Protein AF-A0AAE1AGL6-F1 (afdb_monomer)

Foldseek 3Di:
DAEEEAEEAAEEDADEDEEEYEEYHEEYQEEYEDEYEYEYAEYHYEYQYEYDYEYAYEYAEYHAEYQEYYAYEYHEEYAEYAYEYQYEYHYEYHYEYAEYHAEYQYEYEYEEEYEYAEYAAEYQYEYDYEYHEEYAEYAAEYQAEYDYEYAYEYAEYHHEHAAYYDYEEEEEYNYYHHHYNHYDDYDYHYDYPDD

Secondary structure (DSSP, 8-state):
-B--EEE--SSEEEEEEEEEES-EEE--SSEEEEEEEEEEEEEEE--SSEEEEEEEEEEEEEEE--SSEEEEEEEEEEEEEEE--SSEEEEEEEEEEEEEEE--SSEEEEEEEEEEEEEEE--SSEEEEEEEEEEEEEEE--SSEEEEEEEEEEEEEEE--SSEEEEEEEEEEEEEEE--SSEEEEEEES-----

Radius of gyration: 17.34 Å; Cα contacts (8 Å, |Δi|>4): 656; chains: 1; bounding box: 44×29×55 Å

pLDDT: mean 92.11, std 8.53, range [40.78, 98.25]

Structure (mmCIF, N/CA/C/O backbone):
data_AF-A0AAE1AGL6-F1
#
_entry.id   AF-A0AAE1AGL6-F1
#
loop_
_atom_site.group_PDB
_atom_site.id
_atom_site.type_symbol
_atom_site.label_atom_id
_atom_site.label_alt_id
_atom_site.label_comp_id
_atom_site.label_asym_id
_atom_site.label_entity_id
_atom_site.label_seq_id
_atom_site.pdbx_PDB_ins_code
_atom_site.Cartn_x
_atom_site.Cartn_y
_atom_site.Cartn_z
_atom_site.occupancy
_atom_site.B_iso_or_equiv
_atom_site.auth_seq_id
_atom_site.auth_comp_id
_atom_site.auth_asym_id
_atom_site.auth_atom_id
_atom_site.pdbx_PDB_model_num
ATOM 1 N N . MET A 1 1 ? -22.419 -11.757 12.347 1.00 58.47 1 MET A N 1
ATOM 2 C CA . MET A 1 1 ? -22.448 -10.443 11.692 1.00 58.47 1 MET A CA 1
ATOM 3 C C . MET A 1 1 ? -22.506 -9.407 12.795 1.00 58.47 1 MET A C 1
ATOM 5 O O . MET A 1 1 ? -23.489 -9.384 13.528 1.00 58.47 1 MET A O 1
ATOM 9 N N . ALA A 1 2 ? -21.415 -8.680 13.009 1.00 68.94 2 ALA A N 1
ATOM 10 C CA . ALA A 1 2 ? -21.486 -7.431 13.752 1.00 68.94 2 ALA A CA 1
ATOM 11 C C . ALA A 1 2 ? -22.057 -6.382 12.789 1.00 68.94 2 ALA A C 1
ATOM 13 O O . ALA A 1 2 ? -21.666 -6.367 11.623 1.00 68.94 2 ALA A O 1
ATOM 14 N N . GLY A 1 3 ? -23.026 -5.589 13.247 1.00 81.06 3 GLY A N 1
ATOM 15 C CA . GLY A 1 3 ? -23.417 -4.378 12.525 1.00 81.06 3 GLY A CA 1
ATOM 16 C C . GLY A 1 3 ? -22.332 -3.313 12.657 1.00 81.06 3 GLY A C 1
ATOM 17 O O . GLY A 1 3 ? -21.198 -3.627 13.030 1.00 81.06 3 GLY A O 1
ATOM 18 N N . ASP A 1 4 ? -22.703 -2.067 12.414 1.00 88.06 4 ASP A N 1
ATOM 19 C CA . ASP A 1 4 ? -21.745 -0.969 12.463 1.00 88.06 4 ASP A CA 1
ATOM 20 C C . ASP A 1 4 ? -21.301 -0.700 13.906 1.00 88.06 4 ASP A C 1
ATOM 22 O O . ASP A 1 4 ? -22.111 -0.716 14.845 1.00 88.06 4 ASP A O 1
ATOM 26 N N . LEU A 1 5 ? -20.002 -0.480 14.098 1.00 87.50 5 LEU A N 1
ATOM 27 C CA . LEU A 1 5 ? -19.404 -0.217 15.403 1.00 87.50 5 LEU A CA 1
ATOM 28 C C . LEU A 1 5 ? -18.655 1.108 15.377 1.00 87.50 5 LEU A C 1
ATOM 30 O O . LEU A 1 5 ? -17.880 1.379 14.467 1.00 87.50 5 LEU A O 1
ATOM 34 N N . PHE A 1 6 ? -18.839 1.895 16.431 1.00 90.94 6 PHE A N 1
ATOM 35 C CA . PHE A 1 6 ? -18.226 3.205 16.574 1.00 90.94 6 PHE A CA 1
ATOM 36 C C . PHE A 1 6 ? -17.567 3.332 17.952 1.00 90.94 6 PHE A C 1
ATOM 38 O O . PHE A 1 6 ? -18.252 3.260 18.976 1.00 90.94 6 PHE A O 1
ATOM 45 N N . ASN A 1 7 ? -16.243 3.505 17.990 1.00 89.31 7 ASN A N 1
ATOM 46 C CA . ASN A 1 7 ? -15.450 3.566 19.219 1.00 89.31 7 ASN A CA 1
ATOM 47 C C . ASN A 1 7 ? -14.654 4.877 19.311 1.00 89.31 7 ASN A C 1
ATOM 49 O O . ASN A 1 7 ? -13.800 5.138 18.468 1.00 89.31 7 ASN A O 1
ATOM 53 N N . ILE A 1 8 ? -14.859 5.642 20.390 1.00 90.88 8 ILE A N 1
ATOM 54 C CA . ILE A 1 8 ? -14.068 6.844 20.728 1.00 90.88 8 ILE A CA 1
ATOM 55 C C . ILE A 1 8 ? -13.573 6.774 22.186 1.00 90.88 8 ILE A C 1
ATOM 57 O O . ILE A 1 8 ? -14.126 7.436 23.072 1.00 90.88 8 ILE A O 1
ATOM 61 N N . PRO A 1 9 ? -12.599 5.914 22.520 1.00 89.06 9 PRO A N 1
ATOM 62 C CA . PRO A 1 9 ? -12.048 5.874 23.867 1.00 89.06 9 PRO A CA 1
ATOM 63 C C . PRO A 1 9 ? -10.955 6.932 24.066 1.00 89.06 9 PRO A C 1
ATOM 65 O O . PRO A 1 9 ? -10.182 7.247 23.170 1.00 89.06 9 PRO A O 1
ATOM 68 N N . LYS A 1 10 ? -10.830 7.411 25.304 1.00 84.19 10 LYS A N 1
ATOM 69 C CA . LYS A 1 10 ? -9.918 8.504 25.695 1.00 84.19 10 LYS A CA 1
ATOM 70 C C . LYS A 1 10 ? -8.430 8.143 25.790 1.00 84.19 10 LYS A C 1
ATOM 72 O O . LYS A 1 10 ? -7.647 8.854 26.404 1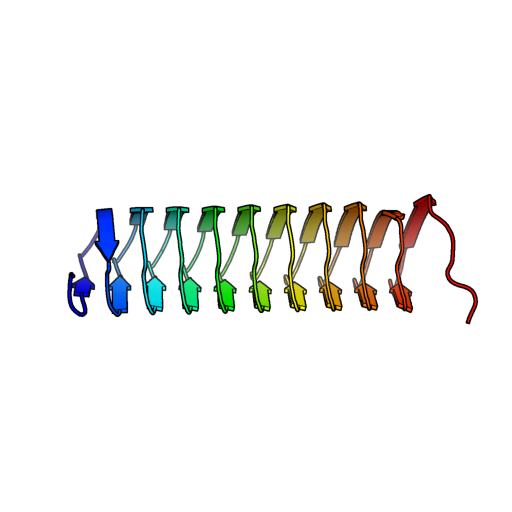.00 84.19 10 LYS A O 1
ATOM 77 N N . SER A 1 11 ? -8.042 6.945 25.373 1.00 86.12 11 SER A N 1
ATOM 78 C CA . SER A 1 11 ? -6.634 6.538 25.429 1.00 86.12 11 SER A CA 1
ATOM 79 C C . SER A 1 11 ? -6.389 5.377 24.477 1.00 86.12 11 SER A C 1
ATOM 81 O O . SER A 1 11 ? -6.317 5.567 23.271 1.00 86.12 11 SER A O 1
ATOM 83 N N . LEU A 1 12 ? -6.295 4.163 25.008 1.00 90.50 12 LEU A N 1
ATOM 84 C CA . LEU A 1 12 ? -5.978 2.969 24.247 1.00 90.50 12 LEU A CA 1
ATOM 85 C C . LEU A 1 12 ? -7.257 2.246 23.822 1.00 90.50 12 LEU A C 1
ATOM 87 O O . LEU A 1 12 ? -8.128 1.965 24.650 1.00 90.50 12 LEU A O 1
ATOM 91 N N . LEU A 1 13 ? -7.313 1.858 22.552 1.00 92.38 13 LEU A N 1
ATOM 92 C CA . LEU A 1 13 ? -8.291 0.917 22.031 1.00 92.38 13 LEU A CA 1
ATOM 93 C C . LEU A 1 13 ? -7.582 -0.328 21.511 1.00 92.38 13 LEU A C 1
ATOM 95 O O . LEU A 1 13 ? -6.778 -0.255 20.585 1.00 92.38 13 LEU A O 1
ATOM 99 N N . TRP A 1 14 ? -7.914 -1.477 22.092 1.00 92.62 14 TRP A N 1
ATOM 100 C CA . TRP A 1 14 ? -7.508 -2.778 21.575 1.00 92.62 14 TRP A CA 1
ATOM 101 C C . TRP A 1 14 ? -8.729 -3.513 21.041 1.00 92.62 14 TRP A C 1
ATOM 103 O O . TRP A 1 14 ? -9.660 -3.812 21.792 1.00 92.62 14 TRP A O 1
ATOM 113 N N . ILE A 1 15 ? -8.701 -3.860 19.759 1.00 90.69 15 ILE A N 1
ATOM 114 C CA . ILE A 1 15 ? -9.739 -4.644 19.099 1.00 90.69 15 ILE A CA 1
ATOM 115 C C . ILE A 1 15 ? -9.123 -5.949 18.614 1.00 90.69 15 ILE A C 1
ATOM 117 O O . ILE A 1 15 ? -8.127 -5.969 17.895 1.00 90.69 15 ILE A O 1
ATOM 121 N N . SER A 1 16 ? -9.748 -7.055 19.005 1.00 93.25 16 SER A N 1
ATOM 122 C CA . SER A 1 16 ? -9.531 -8.363 18.399 1.00 93.25 16 SER A CA 1
ATOM 123 C C . SER A 1 16 ? -10.879 -8.858 17.910 1.00 93.25 16 SER A C 1
ATOM 125 O O . SER A 1 16 ? -11.778 -9.095 18.721 1.00 93.25 16 SER A O 1
ATOM 127 N N . TYR A 1 17 ? -11.042 -8.954 16.596 1.00 89.25 17 TYR A N 1
ATOM 128 C CA . TYR A 1 17 ? -12.304 -9.335 15.983 1.00 89.25 17 TYR A CA 1
ATOM 129 C C . TYR A 1 17 ? -12.111 -10.487 15.003 1.00 89.25 17 TYR A C 1
ATOM 131 O O . TYR A 1 17 ? -11.190 -10.482 14.188 1.00 89.25 17 TYR A O 1
ATOM 139 N N . SER A 1 18 ? -13.024 -11.456 15.062 1.00 92.31 18 SER A N 1
ATOM 140 C CA . SER A 1 18 ? -13.114 -12.542 14.092 1.00 92.31 18 SER A CA 1
ATOM 141 C C . SER A 1 18 ? -14.542 -12.675 13.566 1.00 92.31 18 SER A C 1
ATOM 143 O O . SER A 1 18 ? -15.455 -12.926 14.360 1.00 92.31 18 SER A O 1
ATOM 145 N N . GLY A 1 19 ? -14.748 -12.565 12.255 1.00 91.19 19 GLY A N 1
ATOM 146 C CA . GLY A 1 19 ? -16.058 -12.775 11.633 1.00 91.19 19 GLY A CA 1
ATOM 147 C C . GLY A 1 19 ? -16.404 -11.759 10.549 1.00 91.19 19 GLY A C 1
ATOM 148 O O . GLY A 1 19 ? -15.533 -11.259 9.855 1.00 91.19 19 GLY A O 1
ATOM 149 N N . MET A 1 20 ? -17.697 -11.480 10.391 1.00 92.00 20 MET A N 1
ATOM 150 C CA . MET A 1 20 ? -18.210 -10.512 9.417 1.00 92.00 20 MET A CA 1
ATOM 151 C C . MET A 1 20 ? -18.667 -9.242 10.125 1.00 92.00 20 MET A C 1
ATOM 153 O O . MET A 1 20 ? -19.582 -9.327 10.956 1.00 92.00 20 MET A O 1
ATOM 157 N N . ALA A 1 21 ? -18.088 -8.102 9.766 1.00 86.88 21 ALA A N 1
ATOM 158 C CA . ALA A 1 21 ? -18.509 -6.778 10.204 1.00 86.88 21 ALA A CA 1
ATOM 159 C C . ALA A 1 21 ? -19.064 -5.970 9.020 1.00 86.88 21 ALA A C 1
ATOM 161 O O . ALA A 1 21 ? -18.634 -6.169 7.884 1.00 86.88 21 ALA A O 1
ATOM 162 N N . GLY A 1 22 ? -20.026 -5.090 9.304 1.00 90.06 22 GLY A N 1
ATOM 163 C CA . GLY A 1 22 ? -20.337 -3.955 8.433 1.00 90.06 22 GLY A CA 1
ATOM 164 C C . GLY A 1 22 ? -19.220 -2.922 8.545 1.00 90.06 22 GLY A C 1
ATOM 165 O O . GLY A 1 22 ? -18.055 -3.260 8.306 1.00 90.06 22 GLY A O 1
ATOM 166 N N . ASP A 1 23 ? -19.567 -1.725 9.007 1.00 90.81 23 ASP A N 1
ATOM 167 C CA . ASP A 1 23 ? -18.618 -0.616 9.086 1.00 90.81 23 ASP A CA 1
ATOM 168 C C . ASP A 1 23 ? -18.026 -0.486 10.496 1.00 90.81 23 ASP A C 1
ATOM 170 O O . ASP A 1 23 ? -18.741 -0.490 11.504 1.00 90.81 23 ASP A O 1
ATOM 174 N N . LEU A 1 24 ? -16.702 -0.368 10.599 1.00 90.75 24 LEU A N 1
ATOM 175 C CA . LEU A 1 24 ? -16.014 -0.143 11.872 1.00 90.75 24 LEU A CA 1
ATOM 176 C C . LEU A 1 24 ? -15.318 1.216 11.865 1.00 90.75 24 LEU A C 1
ATOM 178 O O . LEU A 1 24 ? -14.405 1.447 11.081 1.00 90.75 24 LEU A O 1
ATOM 182 N N . PHE A 1 25 ? -15.690 2.073 12.810 1.00 93.56 25 PHE A N 1
ATOM 183 C CA . PHE A 1 25 ? -15.122 3.402 13.008 1.00 93.56 25 PHE A CA 1
ATOM 184 C C . PHE A 1 25 ? -14.419 3.478 14.366 1.00 93.56 25 PHE A C 1
ATOM 186 O O . PHE A 1 25 ? -15.045 3.289 15.413 1.00 93.56 25 PHE A O 1
ATOM 193 N N . ASN A 1 26 ? -13.120 3.775 14.369 1.00 93.31 26 ASN A N 1
ATOM 194 C CA . ASN A 1 26 ? -12.297 3.818 15.577 1.00 93.31 26 ASN A CA 1
ATOM 195 C C . ASN A 1 26 ? -11.488 5.118 15.641 1.00 93.31 26 ASN A C 1
ATOM 197 O O . ASN A 1 26 ? -10.615 5.353 14.810 1.00 93.31 26 ASN A O 1
ATOM 201 N N . ILE A 1 27 ? -11.755 5.937 16.658 1.00 93.00 27 ILE A N 1
ATOM 202 C CA . ILE A 1 27 ? -11.156 7.267 16.839 1.00 93.00 27 ILE A CA 1
ATOM 203 C C . ILE A 1 27 ? -10.675 7.421 18.296 1.00 93.00 27 ILE A C 1
ATOM 205 O O . ILE A 1 27 ? -11.310 8.118 19.088 1.00 93.00 27 ILE A O 1
ATOM 209 N N . PRO A 1 28 ? -9.639 6.684 18.738 1.00 90.75 28 PRO A N 1
ATOM 210 C CA . PRO A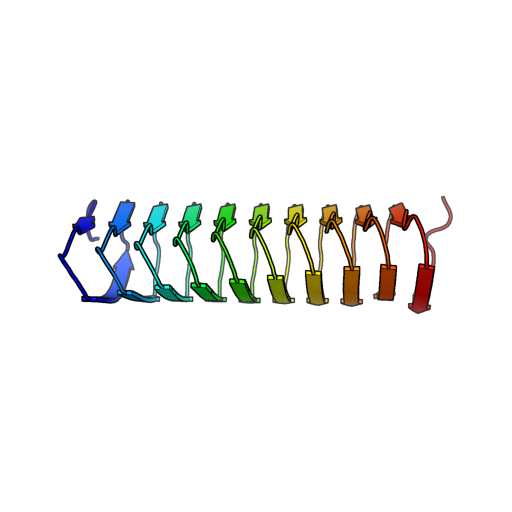 1 28 ? -9.111 6.852 20.086 1.00 90.75 28 PRO A CA 1
ATOM 211 C C . PRO A 1 28 ? -8.161 8.055 20.198 1.00 90.75 28 PRO A C 1
ATOM 213 O O . PRO A 1 28 ? -7.372 8.311 19.294 1.00 90.75 28 PRO A O 1
ATOM 216 N N . GLU A 1 29 ? -8.155 8.717 21.359 1.00 86.88 29 GLU A N 1
ATOM 217 C CA . GLU A 1 29 ? -7.284 9.879 21.657 1.00 86.88 29 GLU A CA 1
ATOM 218 C C . GLU A 1 29 ? -5.779 9.525 21.761 1.00 86.88 29 GLU A C 1
ATOM 220 O O . GLU A 1 29 ? -4.951 10.381 22.047 1.00 86.88 29 GLU A O 1
ATOM 225 N N . SER A 1 30 ? -5.365 8.258 21.616 1.00 89.44 30 SER A N 1
ATOM 226 C CA . SER A 1 30 ? -3.928 7.955 21.552 1.00 89.44 30 SER A CA 1
ATOM 227 C C . SER A 1 30 ? -3.569 6.773 20.665 1.00 89.44 30 SER A C 1
ATOM 229 O O . SER A 1 30 ? -3.028 6.945 19.575 1.00 89.44 30 SER A O 1
ATOM 231 N N . LEU A 1 31 ? -3.823 5.554 21.127 1.00 92.62 31 LEU A N 1
ATOM 232 C CA . LEU A 1 31 ? -3.313 4.341 20.497 1.00 92.62 31 LEU A CA 1
ATOM 233 C C . LEU A 1 31 ? -4.459 3.439 20.065 1.00 92.62 31 LEU A C 1
ATOM 235 O O . LEU A 1 31 ? -5.349 3.108 20.853 1.00 92.62 31 LEU A O 1
ATOM 239 N N . LEU A 1 32 ? -4.378 2.978 18.823 1.00 95.19 32 LEU A N 1
ATOM 240 C CA . LEU A 1 32 ? -5.280 1.995 18.255 1.00 95.19 32 LEU A CA 1
ATOM 241 C C . LEU A 1 32 ? -4.507 0.747 17.856 1.00 95.19 32 LEU A C 1
ATOM 243 O O . LEU A 1 32 ? -3.561 0.799 17.073 1.00 95.19 32 LEU A O 1
ATOM 247 N N . TRP A 1 33 ? -4.948 -0.388 18.381 1.00 96.00 33 TRP A N 1
ATOM 248 C CA . TRP A 1 33 ? -4.437 -1.698 18.025 1.00 96.00 33 TRP A CA 1
ATOM 249 C C . TRP A 1 33 ? -5.580 -2.570 17.533 1.00 96.00 33 TRP A C 1
ATOM 251 O O . TRP A 1 33 ? -6.516 -2.861 18.280 1.00 96.00 33 TRP A O 1
ATOM 261 N N . ILE A 1 34 ? -5.498 -3.011 16.283 1.00 94.56 34 ILE A N 1
ATOM 262 C CA . ILE A 1 34 ? -6.528 -3.823 15.642 1.00 94.56 34 ILE A CA 1
ATOM 263 C C . ILE A 1 34 ? -5.906 -5.122 15.149 1.00 94.56 34 ILE A C 1
ATOM 265 O O . ILE A 1 34 ? -4.963 -5.125 14.364 1.00 94.56 34 ILE A O 1
ATOM 269 N N . SER A 1 35 ? -6.491 -6.236 15.573 1.00 95.94 35 SER A N 1
ATOM 270 C CA . SER A 1 35 ? -6.336 -7.535 14.930 1.00 95.94 35 SER A CA 1
ATOM 271 C C . SER A 1 35 ? -7.697 -7.966 14.403 1.00 95.94 35 SER A C 1
ATOM 273 O O . SER A 1 35 ? -8.617 -8.231 15.180 1.00 95.94 35 SER A O 1
ATOM 275 N N . TYR A 1 36 ? -7.843 -7.996 13.084 1.00 93.69 36 TYR A N 1
ATOM 276 C CA . TYR A 1 36 ? -9.084 -8.351 12.415 1.00 93.69 36 TYR A CA 1
ATOM 277 C C . TYR A 1 36 ? -8.877 -9.590 11.548 1.00 93.69 36 TYR A C 1
ATOM 279 O O . TYR A 1 36 ? -7.950 -9.645 10.740 1.00 93.69 36 TYR A O 1
ATOM 287 N N . SER A 1 37 ? -9.763 -10.575 11.683 1.00 94.94 37 SER A N 1
ATOM 288 C CA . SER A 1 37 ? -9.808 -11.734 10.796 1.00 94.94 37 SER A CA 1
ATOM 289 C C . SER A 1 37 ? -11.225 -11.986 10.281 1.00 94.94 37 SER A C 1
ATOM 291 O O . SER A 1 37 ? -12.117 -12.330 11.056 1.00 94.94 37 SER A O 1
ATOM 293 N N . GLY A 1 38 ? -11.452 -11.842 8.976 1.00 92.69 38 GLY A N 1
ATOM 294 C CA . GLY A 1 38 ? -12.753 -12.119 8.366 1.00 92.69 38 GLY A CA 1
ATOM 295 C C . GLY A 1 38 ? -13.136 -11.139 7.263 1.00 92.69 38 GLY A C 1
ATOM 296 O O . GLY A 1 38 ? -12.308 -10.845 6.416 1.00 92.69 38 GLY A O 1
ATOM 297 N N . MET A 1 39 ? -14.386 -10.674 7.233 1.00 93.62 39 MET A N 1
ATOM 298 C CA . MET A 1 39 ? -14.889 -9.795 6.169 1.00 93.62 39 MET A CA 1
ATOM 299 C C . MET A 1 39 ? -15.446 -8.501 6.755 1.00 93.62 39 MET A C 1
ATOM 301 O O . MET A 1 39 ? -16.432 -8.556 7.490 1.00 93.62 39 MET A O 1
ATOM 305 N N . ALA A 1 40 ? -14.843 -7.369 6.416 1.00 90.25 40 ALA A N 1
ATOM 306 C CA . ALA A 1 40 ? -15.379 -6.045 6.709 1.00 90.25 40 ALA A CA 1
ATOM 307 C C . ALA A 1 40 ? -15.914 -5.413 5.420 1.00 90.25 40 ALA A C 1
ATOM 309 O O . ALA A 1 40 ? -15.385 -5.695 4.345 1.00 90.25 40 ALA A O 1
ATOM 310 N N . SER A 1 41 ? -16.953 -4.583 5.534 1.00 91.81 41 SER A N 1
ATOM 311 C CA . SER A 1 41 ? -17.278 -3.653 4.444 1.00 91.81 41 SER A CA 1
ATOM 312 C C . SER A 1 41 ? -16.245 -2.537 4.512 1.00 91.81 41 SER A C 1
ATOM 314 O O . SER A 1 41 ? -15.239 -2.639 3.813 1.00 91.81 41 SER A O 1
ATOM 316 N N . ASP A 1 42 ? -16.369 -1.646 5.500 1.00 92.38 42 ASP A N 1
ATOM 317 C CA . ASP A 1 42 ? -15.447 -0.521 5.642 1.00 92.38 42 ASP A CA 1
ATOM 318 C C . ASP A 1 42 ? -14.770 -0.472 7.022 1.00 92.38 42 ASP A C 1
ATOM 320 O O . ASP A 1 42 ? -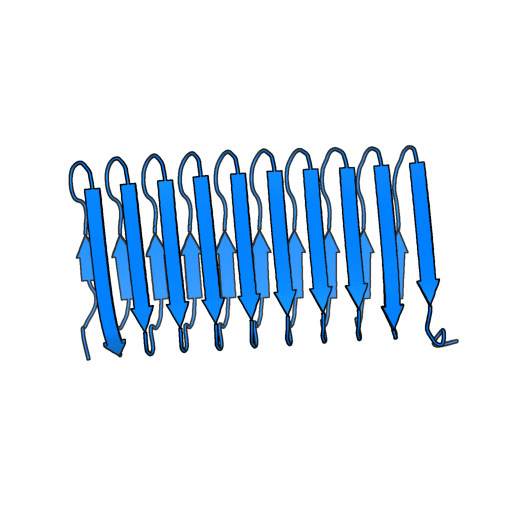15.374 -0.744 8.067 1.00 92.38 42 ASP A O 1
ATOM 324 N N . LEU A 1 43 ? -13.488 -0.101 7.045 1.00 93.00 43 LEU A N 1
ATOM 325 C CA . LEU A 1 43 ? -12.703 0.129 8.260 1.00 93.00 43 LEU A CA 1
ATOM 326 C C . LEU A 1 43 ? -12.133 1.550 8.259 1.00 93.00 43 LEU A C 1
ATOM 328 O O . LEU A 1 43 ? -11.194 1.838 7.523 1.00 93.00 43 LEU A O 1
ATOM 332 N N . PHE A 1 44 ? -12.623 2.404 9.153 1.00 95.50 44 PHE A N 1
ATOM 333 C CA . PHE A 1 44 ? -12.161 3.780 9.337 1.00 95.50 44 PHE A CA 1
ATOM 334 C C . PHE A 1 44 ? -11.438 3.936 10.676 1.00 95.50 44 PHE A C 1
ATOM 336 O O . PHE A 1 44 ? -12.028 3.742 11.743 1.00 95.50 44 PHE A O 1
ATOM 343 N N . ASN A 1 45 ? -10.160 4.310 10.643 1.00 95.69 45 ASN A N 1
ATOM 344 C CA . ASN A 1 45 ? -9.312 4.387 11.831 1.00 95.69 45 ASN A CA 1
ATOM 345 C C . ASN A 1 45 ? -8.532 5.702 11.870 1.00 95.69 45 ASN A C 1
ATOM 347 O O . ASN A 1 45 ? -7.674 5.951 11.025 1.00 95.69 45 ASN A O 1
ATOM 351 N N . ILE A 1 46 ? -8.823 6.526 12.874 1.00 94.25 46 ILE A N 1
ATOM 352 C CA . ILE A 1 46 ? -8.296 7.891 13.004 1.00 94.25 46 ILE A CA 1
ATOM 353 C C . ILE A 1 46 ? -7.826 8.116 14.452 1.00 94.25 46 ILE A C 1
ATOM 355 O O . ILE A 1 46 ? -8.497 8.809 15.215 1.00 94.25 46 ILE A O 1
ATOM 359 N N . PRO A 1 47 ? -6.752 7.451 14.918 1.00 92.12 47 PRO A N 1
ATOM 360 C CA . PRO A 1 47 ? -6.210 7.729 16.241 1.00 92.12 47 PRO A CA 1
ATOM 361 C C . PRO A 1 47 ? -5.313 8.975 16.239 1.00 92.12 47 PRO A C 1
ATOM 363 O O . PRO A 1 47 ? -4.532 9.170 15.312 1.00 92.12 47 PRO A O 1
ATOM 366 N N . GLU A 1 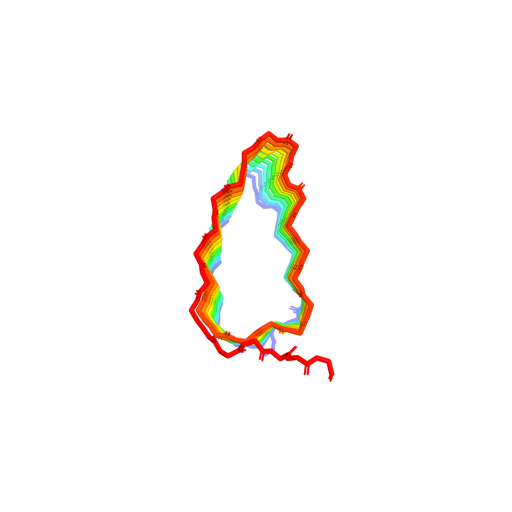48 ? -5.321 9.744 17.328 1.00 89.19 48 GLU A N 1
ATOM 367 C CA . GLU A 1 48 ? -4.484 10.957 17.484 1.00 89.19 48 GLU A CA 1
ATOM 368 C C . GLU A 1 48 ? -2.970 10.671 17.597 1.00 89.19 48 GLU A C 1
ATOM 370 O O . GLU A 1 48 ? -2.163 11.574 17.764 1.00 89.19 48 GLU A O 1
ATOM 375 N N . SER A 1 49 ? -2.519 9.413 17.583 1.00 90.56 49 SER A N 1
ATOM 376 C CA . SER A 1 49 ? -1.078 9.137 17.627 1.00 90.56 49 SER A CA 1
ATOM 377 C C . SER A 1 49 ? -0.672 7.942 16.783 1.00 90.56 49 SER A C 1
ATOM 379 O O . SER A 1 49 ? -0.015 8.107 15.755 1.00 90.56 49 SER A O 1
ATOM 381 N N . LEU A 1 50 ? -1.025 6.725 17.198 1.00 94.50 50 LEU A N 1
ATOM 382 C CA . LEU A 1 50 ? -0.500 5.521 16.556 1.00 94.50 50 LEU A CA 1
ATOM 383 C C . LEU A 1 50 ? -1.601 4.526 16.233 1.00 94.50 50 LEU A C 1
ATOM 385 O O . LEU A 1 50 ? -2.433 4.192 17.080 1.00 94.50 50 LEU A O 1
ATOM 389 N N . LEU A 1 51 ? -1.525 3.985 15.020 1.00 97.00 51 LEU A N 1
ATOM 390 C CA . LEU A 1 51 ? -2.306 2.845 14.576 1.00 97.00 51 LEU A CA 1
ATOM 391 C C . LEU A 1 51 ? -1.396 1.654 14.279 1.00 97.00 51 LEU A C 1
ATOM 393 O O . LEU A 1 51 ? -0.524 1.718 13.411 1.00 97.00 51 LEU A O 1
ATOM 397 N N . TRP A 1 52 ? -1.668 0.537 14.953 1.00 97.50 52 TRP A N 1
ATOM 398 C CA . TRP A 1 52 ? -1.237 -0.779 14.504 1.00 97.50 52 TRP A CA 1
ATOM 399 C C . TRP A 1 52 ? -2.426 -1.604 14.044 1.00 97.50 52 TRP A C 1
ATOM 401 O O . TRP A 1 52 ? -3.360 -1.849 14.810 1.00 97.50 52 TRP A O 1
ATOM 411 N N . MET A 1 53 ? -2.371 -2.071 12.804 1.00 96.88 53 MET A N 1
ATOM 412 C CA . MET A 1 53 ? -3.397 -2.925 12.234 1.00 96.88 53 MET A CA 1
ATOM 413 C C . MET A 1 53 ? -2.788 -4.201 11.661 1.00 96.88 53 MET A C 1
ATOM 415 O O . MET A 1 53 ? -1.876 -4.169 10.838 1.00 96.88 53 MET A O 1
ATOM 419 N N . SER A 1 54 ? -3.373 -5.330 12.041 1.00 97.44 54 SER A N 1
ATOM 420 C CA . SER A 1 54 ? -3.251 -6.598 11.337 1.00 97.44 54 SER A CA 1
ATOM 421 C C . SER A 1 54 ? -4.627 -6.996 10.820 1.00 97.44 54 SER A C 1
ATOM 423 O O . SER A 1 54 ? -5.531 -7.245 11.617 1.00 97.44 54 SER A O 1
ATOM 425 N N . HIS A 1 55 ? -4.789 -7.086 9.504 1.00 95.75 55 HIS A N 1
ATOM 426 C CA . HIS A 1 55 ? -6.023 -7.547 8.875 1.00 95.75 55 HIS A CA 1
ATOM 427 C C . HIS A 1 55 ? -5.752 -8.808 8.054 1.00 95.75 55 HIS A C 1
ATOM 429 O O . HIS A 1 55 ? -4.828 -8.848 7.244 1.00 95.75 55 HIS A O 1
ATO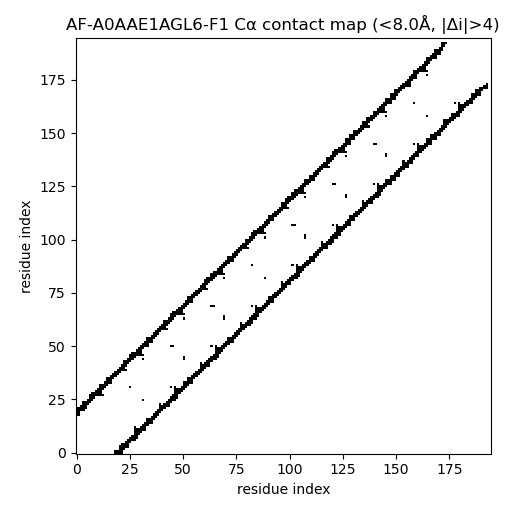M 435 N N . SER A 1 56 ? -6.568 -9.841 8.257 1.00 96.69 56 SER A N 1
ATOM 436 C CA . SER A 1 56 ? -6.550 -11.057 7.451 1.00 96.69 56 SER A CA 1
ATOM 437 C C . SER A 1 56 ? -7.949 -11.389 6.943 1.00 96.69 56 SER A C 1
ATOM 439 O O . SER A 1 56 ? -8.818 -11.768 7.730 1.00 96.69 56 SER A O 1
ATOM 441 N N . GLY A 1 57 ? -8.169 -11.282 5.636 1.00 94.75 57 GLY A N 1
ATOM 442 C CA . GLY A 1 57 ? -9.455 -11.600 5.026 1.00 94.75 57 GLY A CA 1
ATOM 443 C C . GLY A 1 57 ? -9.848 -10.642 3.911 1.00 94.75 57 GLY A C 1
ATOM 444 O O . GLY A 1 57 ? -9.044 -10.395 3.019 1.00 94.75 57 GLY A O 1
ATOM 445 N N . MET A 1 58 ? -11.100 -10.195 3.908 1.00 95.81 58 MET A N 1
ATOM 446 C CA . MET A 1 58 ? -11.621 -9.303 2.876 1.00 95.81 58 MET A CA 1
ATOM 447 C C . MET A 1 58 ? -12.058 -7.977 3.484 1.00 95.81 58 MET A C 1
ATOM 449 O O . MET A 1 58 ? -12.721 -7.959 4.523 1.00 95.81 58 MET A O 1
ATOM 453 N N . ALA A 1 59 ? -11.730 -6.890 2.806 1.00 93.00 59 ALA A N 1
ATOM 454 C CA . ALA A 1 59 ? -12.277 -5.574 3.083 1.00 93.00 59 ALA A CA 1
ATOM 455 C C . ALA A 1 59 ? -12.815 -4.967 1.786 1.00 93.00 59 ALA A C 1
ATOM 457 O O . ALA A 1 59 ? -12.243 -5.208 0.724 1.00 93.00 59 ALA A O 1
ATOM 458 N N . GLY A 1 60 ? -13.906 -4.210 1.868 1.00 94.12 60 GLY A N 1
ATOM 459 C CA . GLY A 1 60 ? -14.226 -3.227 0.838 1.00 94.12 60 GLY A CA 1
ATOM 460 C C . GLY A 1 60 ? -13.162 -2.146 0.909 1.00 94.12 60 GLY A C 1
ATOM 461 O O . GLY A 1 60 ? -12.165 -2.235 0.192 1.00 94.12 60 GLY A O 1
ATOM 462 N N . ASP A 1 61 ? -13.305 -1.258 1.892 1.00 94.25 61 ASP A N 1
ATOM 463 C CA . ASP A 1 61 ? -12.431 -0.100 2.025 1.00 94.25 61 ASP A CA 1
ATOM 464 C C . ASP A 1 61 ? -11.726 -0.034 3.392 1.00 94.25 61 ASP A C 1
ATOM 466 O O . ASP A 1 61 ? -12.302 -0.289 4.455 1.00 94.25 61 ASP A O 1
ATOM 470 N N . LEU A 1 62 ? -10.446 0.343 3.383 1.00 95.31 62 LEU A N 1
ATOM 471 C CA . LEU A 1 62 ? -9.657 0.660 4.576 1.00 95.31 62 LEU A CA 1
ATOM 472 C C . LEU A 1 62 ? -9.192 2.113 4.513 1.00 95.31 62 LEU A C 1
ATOM 474 O O . LEU A 1 62 ? -8.360 2.462 3.684 1.00 95.31 62 LEU A O 1
ATOM 478 N N . PHE A 1 63 ? -9.630 2.924 5.467 1.00 96.75 63 PHE A N 1
ATOM 479 C CA . PHE A 1 63 ? -9.206 4.309 5.631 1.00 96.75 63 PHE A CA 1
ATOM 480 C C . PHE A 1 63 ? -8.468 4.480 6.958 1.00 96.75 63 PHE A C 1
ATOM 482 O O . PHE A 1 63 ? -9.039 4.284 8.034 1.00 96.75 63 PHE A O 1
ATOM 489 N N . ASN A 1 64 ? -7.193 4.860 6.893 1.00 96.56 64 ASN A N 1
ATOM 490 C CA . ASN A 1 64 ? -6.329 4.998 8.061 1.00 96.56 64 ASN A CA 1
ATOM 491 C C . ASN A 1 64 ? -5.615 6.353 8.055 1.00 96.56 64 ASN A C 1
ATOM 493 O O . ASN A 1 64 ? -4.784 6.622 7.186 1.00 96.56 64 ASN A O 1
ATOM 497 N N . ILE A 1 65 ? -5.921 7.191 9.044 1.00 95.00 65 ILE A N 1
ATOM 498 C CA . ILE A 1 65 ? -5.437 8.577 9.125 1.00 95.00 65 ILE A CA 1
ATOM 499 C C . ILE A 1 65 ? -4.956 8.871 10.558 1.00 95.00 65 ILE A C 1
ATOM 501 O O . ILE A 1 65 ? -5.643 9.568 11.301 1.00 95.00 65 ILE A O 1
ATOM 505 N N . PRO A 1 66 ? -3.849 8.266 11.029 1.00 92.38 66 PRO A N 1
ATOM 506 C CA . PRO A 1 66 ? -3.292 8.608 12.332 1.00 92.38 66 PRO A CA 1
ATOM 507 C C . PRO A 1 66 ? -2.388 9.848 12.260 1.00 92.38 66 PRO A C 1
ATOM 509 O O . PRO A 1 66 ? -1.612 9.988 11.320 1.00 92.38 66 PRO A O 1
ATOM 512 N N . GLU A 1 67 ? -2.383 10.683 13.300 1.00 89.56 67 GLU A N 1
ATOM 513 C CA . GLU A 1 67 ? -1.552 11.910 13.360 1.00 89.56 67 GLU A CA 1
ATOM 514 C C . GLU A 1 67 ? -0.036 11.648 13.501 1.00 89.56 67 GLU A C 1
ATOM 516 O O . GLU A 1 67 ? 0.768 12.566 13.602 1.00 89.56 67 GLU A O 1
ATOM 521 N N . SER A 1 68 ? 0.424 10.397 13.576 1.00 91.81 68 SER A N 1
ATOM 522 C CA . SER A 1 68 ? 1.867 10.142 13.648 1.00 91.81 68 SER A CA 1
ATOM 523 C C . SER A 1 68 ? 2.283 8.885 12.909 1.00 91.81 68 SER A C 1
ATOM 525 O O . SER A 1 68 ? 2.899 8.954 11.845 1.00 91.81 68 SER A O 1
ATOM 527 N N . LEU A 1 69 ? 1.976 7.715 13.465 1.00 94.94 69 LEU A N 1
ATOM 528 C CA . LEU A 1 69 ? 2.544 6.459 12.988 1.00 94.94 69 LEU A CA 1
ATOM 529 C C . LEU A 1 69 ? 1.451 5.490 12.570 1.00 94.94 69 LEU A C 1
ATOM 531 O O . LEU A 1 69 ? 0.555 5.158 13.350 1.00 94.94 69 LEU A O 1
ATOM 535 N N . LEU A 1 70 ? 1.590 4.973 11.355 1.00 97.44 70 LEU A N 1
ATOM 536 C CA . LEU A 1 70 ? 0.745 3.924 10.819 1.00 97.44 70 LEU A CA 1
ATOM 537 C C . LEU A 1 70 ? 1.583 2.700 10.485 1.00 97.44 70 LEU A C 1
ATOM 539 O O . LEU A 1 70 ? 2.497 2.755 9.665 1.00 97.44 70 LEU A O 1
ATOM 543 N N . TRP A 1 71 ? 1.225 1.573 11.086 1.00 98.06 71 TRP A N 1
ATOM 544 C CA . TRP A 1 71 ? 1.739 0.276 10.682 1.00 98.06 71 TRP A CA 1
ATOM 545 C C . TRP A 1 71 ? 0.587 -0.656 10.335 1.00 98.06 71 TRP A C 1
ATOM 547 O O . TRP A 1 71 ? -0.250 -0.983 11.179 1.00 98.06 71 TRP A O 1
ATOM 557 N N . ILE A 1 72 ? 0.603 -1.150 9.098 1.00 97.38 72 ILE A N 1
ATOM 558 C CA . ILE A 1 72 ? -0.382 -2.089 8.564 1.00 97.38 72 ILE A CA 1
ATOM 559 C C . ILE A 1 72 ? 0.306 -3.377 8.116 1.00 97.38 72 ILE A C 1
ATOM 561 O O . ILE A 1 72 ? 1.277 -3.371 7.358 1.00 97.38 72 ILE A O 1
ATOM 565 N N . SER A 1 73 ? -0.245 -4.501 8.558 1.00 97.94 73 SER A N 1
ATOM 566 C CA . SER A 1 73 ? -0.022 -5.819 7.977 1.00 97.94 73 SER A CA 1
ATOM 567 C C . SER A 1 73 ? -1.348 -6.324 7.425 1.00 97.94 73 SER A C 1
ATOM 569 O O . SER A 1 73 ? -2.244 -6.679 8.191 1.00 97.94 73 SER A O 1
ATOM 571 N N . TYR A 1 74 ? -1.479 -6.370 6.106 1.00 97.25 74 TYR A N 1
ATOM 572 C CA . TYR A 1 74 ? -2.692 -6.821 5.438 1.00 97.25 74 TYR A CA 1
ATOM 573 C C . TYR A 1 74 ? -2.429 -8.116 4.670 1.00 97.25 74 TYR A C 1
ATOM 575 O O . TYR A 1 74 ? -1.463 -8.219 3.912 1.00 97.25 74 TYR A O 1
ATOM 583 N N . SER A 1 75 ? -3.303 -9.104 4.849 1.00 97.31 75 SER A N 1
ATOM 584 C CA . SER A 1 75 ? -3.295 -10.337 4.071 1.00 97.31 75 SER A CA 1
ATOM 585 C C . SER A 1 75 ? -4.694 -10.683 3.568 1.00 97.31 75 SER A C 1
ATOM 587 O O . SER A 1 75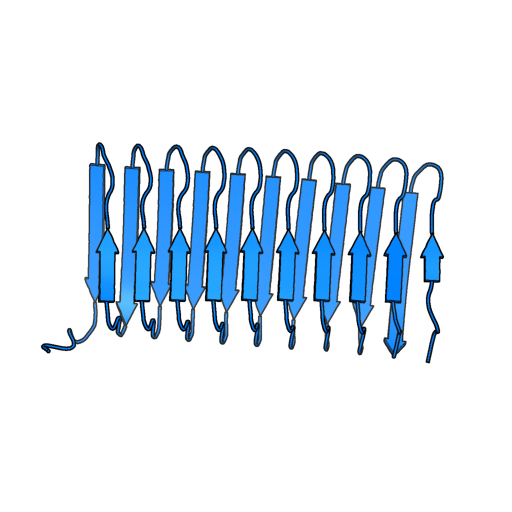 ? -5.570 -11.010 4.367 1.00 97.31 75 SER A O 1
ATOM 589 N N . GLY A 1 76 ? -4.901 -10.657 2.252 1.00 95.94 76 GLY A N 1
ATOM 590 C CA . GLY A 1 76 ? -6.173 -11.045 1.642 1.00 95.94 76 GLY A CA 1
ATOM 591 C C . GLY A 1 76 ? -6.604 -10.159 0.477 1.00 95.94 76 GLY A C 1
ATOM 592 O O . GLY A 1 76 ? -5.795 -9.892 -0.406 1.00 95.94 76 GLY A O 1
ATOM 593 N N . MET A 1 77 ? -7.877 -9.766 0.432 1.00 97.19 77 MET A N 1
ATOM 594 C CA . MET A 1 77 ? -8.440 -8.989 -0.678 1.00 97.19 77 MET A CA 1
ATOM 595 C C . MET A 1 77 ? -9.045 -7.683 -0.190 1.00 97.19 77 MET A C 1
ATOM 597 O O . MET A 1 77 ? -9.968 -7.713 0.617 1.00 97.19 77 MET A O 1
ATOM 601 N N . ALA A 1 78 ? -8.588 -6.571 -0.739 1.00 94.81 78 ALA A N 1
ATOM 602 C CA . ALA A 1 78 ? -9.187 -5.274 -0.501 1.00 94.81 78 ALA A CA 1
ATOM 603 C C . ALA A 1 78 ? -9.694 -4.668 -1.809 1.00 94.81 78 ALA A C 1
ATOM 605 O O . ALA A 1 78 ? -9.083 -4.893 -2.857 1.00 94.81 78 ALA A O 1
ATOM 606 N N . GLY A 1 79 ? -10.794 -3.920 -1.736 1.00 95.44 79 GLY A N 1
ATOM 607 C CA . GLY A 1 79 ? -11.137 -2.947 -2.767 1.00 95.44 79 GLY A CA 1
ATOM 608 C C . GLY A 1 79 ? -10.100 -1.840 -2.718 1.00 95.44 79 GLY A C 1
ATOM 609 O O . GLY A 1 79 ? -9.105 -1.915 -3.440 1.00 95.44 79 GLY A O 1
ATOM 610 N N . ASP A 1 80 ? -10.262 -0.929 -1.761 1.00 95.06 80 ASP A N 1
ATOM 611 C CA . ASP A 1 80 ? -9.420 0.257 -1.665 1.00 95.06 80 ASP A CA 1
ATOM 612 C C . ASP A 1 80 ? -8.727 0.369 -0.297 1.00 95.06 80 ASP A C 1
ATOM 614 O O . ASP A 1 80 ? -9.309 0.110 0.762 1.00 95.06 80 ASP A O 1
ATOM 618 N N . LEU A 1 81 ? -7.455 0.778 -0.290 1.00 95.88 81 LEU A N 1
ATOM 619 C CA . LEU A 1 81 ? -6.764 1.202 0.930 1.00 95.88 81 LEU A CA 1
ATOM 620 C C . LEU A 1 81 ? -6.278 2.637 0.779 1.00 95.88 81 LEU A C 1
ATOM 622 O O . LEU A 1 81 ? -5.447 2.934 -0.075 1.00 95.88 81 LEU A O 1
ATOM 626 N N . PHE A 1 82 ? -6.700 3.486 1.705 1.00 97.19 82 PHE A N 1
ATOM 627 C CA . PHE A 1 82 ? -6.288 4.874 1.825 1.00 97.19 82 PHE A CA 1
ATOM 628 C C . PHE A 1 82 ? -5.560 5.083 3.151 1.00 97.19 82 PHE A C 1
ATOM 630 O O . PHE A 1 82 ? -6.137 4.927 4.231 1.00 97.19 82 PHE A O 1
ATOM 637 N N . ASN A 1 83 ? -4.284 5.451 3.077 1.00 97.19 83 ASN A N 1
ATOM 638 C CA . ASN A 1 83 ? -3.420 5.628 4.238 1.00 97.19 83 ASN A CA 1
ATOM 639 C C . ASN A 1 83 ? -2.739 6.998 4.187 1.00 97.19 83 ASN A C 1
ATOM 641 O O . ASN A 1 83 ? -1.906 7.254 3.316 1.00 97.19 83 ASN A O 1
ATOM 645 N N . ILE A 1 84 ? -3.086 7.868 5.134 1.00 95.38 84 ILE A N 1
ATOM 646 C CA . ILE A 1 84 ? -2.646 9.270 5.159 1.00 95.38 84 ILE A CA 1
ATOM 647 C C . ILE A 1 84 ? -2.171 9.631 6.577 1.00 95.38 84 ILE A C 1
ATOM 649 O O . ILE A 1 84 ? -2.880 10.328 7.299 1.00 95.38 84 ILE A O 1
ATOM 653 N N . PRO A 1 85 ? -1.036 9.088 7.057 1.00 92.69 85 PRO A N 1
ATOM 654 C CA . PRO A 1 85 ? -0.493 9.486 8.349 1.00 92.69 85 PRO A CA 1
ATOM 655 C C . PRO A 1 85 ? 0.392 10.737 8.246 1.00 92.69 85 PRO A C 1
ATOM 657 O O . PRO A 1 85 ? 1.166 10.869 7.301 1.00 92.69 85 PRO A O 1
ATOM 660 N N . GLU A 1 86 ? 0.388 11.592 9.267 1.00 89.50 86 GLU A N 1
ATOM 661 C CA . GLU A 1 86 ? 1.204 12.827 9.282 1.00 89.50 86 GLU A CA 1
ATOM 662 C C . GLU A 1 86 ? 2.718 12.582 9.467 1.00 89.50 86 GLU A C 1
ATOM 664 O O . GLU A 1 86 ? 3.514 13.512 9.525 1.00 89.50 86 GLU A O 1
ATOM 669 N N . SER A 1 87 ? 3.188 11.338 9.614 1.00 92.50 87 SER A N 1
ATOM 670 C CA . SER A 1 87 ? 4.635 11.098 9.711 1.00 92.50 87 SER A CA 1
ATOM 671 C C . SER A 1 87 ? 5.096 9.852 8.976 1.00 92.50 87 SER A C 1
ATOM 673 O O . SER A 1 87 ? 5.634 9.952 7.871 1.00 92.50 87 SER A O 1
ATOM 675 N N . LEU A 1 88 ? 4.933 8.668 9.571 1.00 95.19 88 LEU A N 1
ATOM 676 C CA . LEU A 1 88 ? 5.487 7.438 9.002 1.00 95.19 88 LEU A CA 1
ATOM 677 C C . LEU A 1 88 ? 4.391 6.440 8.676 1.00 95.19 88 LEU A C 1
ATOM 679 O O . LEU A 1 88 ? 3.516 6.150 9.496 1.00 95.19 88 LEU A O 1
ATOM 683 N N . LEU A 1 89 ? 4.531 5.841 7.501 1.00 97.62 89 LEU A N 1
ATOM 684 C CA . LEU A 1 89 ? 3.701 4.753 7.031 1.00 97.62 89 LEU A CA 1
ATOM 685 C C . LEU A 1 89 ? 4.557 3.522 6.758 1.00 97.62 89 LEU A C 1
ATOM 687 O O . LEU A 1 89 ? 5.449 3.544 5.912 1.00 97.62 89 LEU A O 1
ATOM 691 N N . TRP A 1 90 ? 4.248 2.432 7.454 1.00 98.19 90 TRP A N 1
ATOM 692 C CA . TRP A 1 90 ? 4.763 1.104 7.157 1.00 98.19 90 TRP A CA 1
ATOM 693 C C . TRP A 1 90 ? 3.628 0.189 6.712 1.00 98.19 90 TRP A C 1
ATOM 695 O O . TRP A 1 90 ? 2.697 -0.078 7.474 1.00 98.19 90 TRP A O 1
ATOM 705 N N . ILE A 1 91 ? 3.734 -0.362 5.506 1.00 97.56 91 ILE A N 1
ATOM 706 C CA . ILE A 1 91 ? 2.761 -1.311 4.965 1.00 97.56 91 ILE A CA 1
ATOM 707 C C . ILE A 1 91 ? 3.465 -2.595 4.549 1.00 97.56 91 ILE A C 1
ATOM 709 O O . ILE A 1 91 ? 4.414 -2.596 3.765 1.00 97.56 91 ILE A O 1
ATOM 713 N N . SER A 1 92 ? 2.937 -3.712 5.037 1.00 98.12 92 SER A N 1
ATOM 714 C CA . SER A 1 92 ? 3.171 -5.037 4.478 1.00 98.12 92 SER A CA 1
ATOM 715 C C . SER A 1 92 ? 1.851 -5.564 3.932 1.00 98.12 92 SER A C 1
ATOM 717 O O . SER A 1 92 ? 0.954 -5.890 4.707 1.00 98.12 92 SER A O 1
ATOM 719 N N . TYR A 1 93 ? 1.738 -5.663 2.612 1.00 97.62 93 TYR A N 1
ATOM 720 C CA . TYR A 1 93 ? 0.545 -6.156 1.936 1.00 97.62 93 TYR A CA 1
ATOM 721 C C . TYR A 1 93 ? 0.833 -7.479 1.232 1.00 97.62 93 TYR A C 1
ATOM 723 O O . TYR A 1 93 ? 1.810 -7.599 0.489 1.00 97.62 93 TYR A O 1
ATOM 731 N N . SER A 1 94 ? -0.036 -8.467 1.435 1.00 97.50 94 SER A N 1
ATOM 732 C CA . SER A 1 94 ? -0.002 -9.726 0.699 1.00 97.50 94 SER A CA 1
ATOM 733 C C . SER A 1 94 ? -1.393 -10.120 0.208 1.00 97.50 94 SER A C 1
ATOM 735 O O . SER A 1 94 ? -2.259 -10.459 1.013 1.00 97.50 94 SER A O 1
ATOM 737 N N . GLY A 1 95 ? -1.609 -10.120 -1.107 1.00 96.19 95 GLY A N 1
ATOM 738 C CA . GLY A 1 95 ? -2.879 -10.545 -1.698 1.00 96.19 95 GLY A CA 1
ATOM 739 C C . GLY A 1 95 ? -3.312 -9.705 -2.894 1.00 96.19 95 GLY A C 1
ATOM 740 O O . GLY A 1 95 ? -2.494 -9.428 -3.762 1.00 96.19 95 GLY A O 1
ATOM 741 N N . MET A 1 96 ? -4.591 -9.344 -2.977 1.00 97.50 96 MET A N 1
ATOM 742 C CA . MET A 1 96 ? -5.137 -8.579 -4.107 1.00 97.50 96 MET A CA 1
ATOM 743 C C . MET A 1 96 ? -5.703 -7.250 -3.629 1.00 97.50 96 MET A C 1
ATOM 745 O O . MET A 1 96 ? -6.470 -7.258 -2.673 1.00 97.50 96 MET A O 1
ATOM 749 N N . ALA A 1 97 ? -5.330 -6.141 -4.251 1.00 95.19 97 ALA A N 1
ATOM 750 C CA . ALA A 1 97 ? -5.928 -4.831 -4.006 1.00 95.19 97 ALA A CA 1
ATOM 751 C C . ALA A 1 97 ? -6.527 -4.309 -5.317 1.00 95.19 97 ALA A C 1
ATOM 753 O O . ALA A 1 97 ? -5.950 -4.557 -6.377 1.00 95.19 97 ALA A O 1
ATOM 754 N N . GLY A 1 98 ? -7.663 -3.618 -5.250 1.00 95.69 98 GLY A N 1
ATOM 755 C CA . GLY A 1 98 ? -8.075 -2.714 -6.320 1.00 95.69 98 GLY A CA 1
ATOM 756 C C . GLY A 1 98 ? -7.086 -1.562 -6.346 1.00 95.69 98 GLY A C 1
ATOM 757 O O . GLY A 1 98 ? -6.107 -1.626 -7.091 1.00 95.69 98 GLY A O 1
ATOM 758 N N . ASP A 1 99 ? -7.265 -0.624 -5.417 1.00 95.00 99 ASP A N 1
ATOM 759 C CA . ASP A 1 99 ? -6.455 0.585 -5.359 1.00 95.00 99 ASP A CA 1
ATOM 760 C C . ASP A 1 99 ? -5.739 0.756 -4.009 1.00 95.00 99 ASP A C 1
ATOM 762 O O . ASP A 1 99 ? -6.270 0.487 -2.926 1.00 95.00 99 ASP A O 1
ATOM 766 N N . LEU A 1 100 ? -4.489 1.220 -4.065 1.00 96.00 100 LEU A N 1
ATOM 767 C CA . LEU A 1 100 ? -3.666 1.517 -2.896 1.00 96.00 100 LEU A CA 1
ATOM 768 C C . LEU A 1 100 ? -3.184 2.969 -2.947 1.00 96.00 100 LEU A C 1
ATOM 770 O O . LEU A 1 100 ? -2.288 3.295 -3.721 1.00 96.00 100 LEU A O 1
ATOM 774 N N . PHE A 1 101 ? -3.715 3.824 -2.077 1.00 97.38 101 PHE A N 1
ATOM 775 C CA . PHE A 1 101 ? -3.349 5.234 -1.966 1.00 97.38 101 PHE A CA 1
ATOM 776 C C . PHE A 1 101 ? -2.616 5.506 -0.652 1.00 97.38 101 PHE A C 1
ATOM 778 O O . PHE A 1 101 ? -3.178 5.368 0.436 1.00 97.38 101 PHE A O 1
ATOM 785 N N . ASN A 1 102 ? -1.354 5.926 -0.745 1.00 97.44 102 ASN A N 1
ATOM 786 C CA . ASN A 1 102 ? -0.491 6.177 0.406 1.00 97.44 102 ASN A CA 1
ATOM 787 C C . ASN A 1 102 ? 0.149 7.563 0.308 1.00 97.44 102 ASN A C 1
ATOM 789 O O . ASN A 1 102 ? 0.970 7.811 -0.578 1.00 97.44 102 ASN A O 1
ATOM 793 N N . ILE A 1 103 ? -0.210 8.449 1.235 1.00 96.00 103 ILE A N 1
ATOM 794 C CA . ILE A 1 103 ? 0.196 9.861 1.215 1.00 96.00 103 ILE A CA 1
ATOM 795 C C . ILE A 1 103 ? 0.671 10.281 2.618 1.00 96.00 103 ILE A C 1
ATOM 797 O O . ILE A 1 103 ? -0.053 10.984 3.318 1.00 96.00 103 ILE A O 1
ATOM 801 N N . PRO A 1 104 ? 1.826 9.788 3.107 1.00 93.19 104 PRO A N 1
ATOM 802 C CA . PRO A 1 104 ? 2.363 10.241 4.384 1.00 93.19 104 PRO A CA 1
ATOM 803 C C . PRO A 1 104 ? 3.213 11.512 4.243 1.00 93.19 104 PRO A C 1
ATOM 805 O O . PRO A 1 104 ? 3.983 11.639 3.293 1.00 93.19 104 PRO A O 1
ATOM 808 N N . GLU A 1 105 ? 3.189 12.397 5.238 1.00 90.62 105 GLU A N 1
ATOM 809 C CA . GLU A 1 105 ? 3.975 13.652 5.216 1.00 90.62 105 GLU A CA 1
ATOM 810 C C . GLU A 1 105 ? 5.492 13.451 5.420 1.00 90.62 105 GLU A C 1
ATOM 812 O O . GLU A 1 105 ? 6.271 14.398 5.437 1.00 90.62 105 GLU A O 1
ATOM 817 N N . SER A 1 106 ? 5.984 12.224 5.621 1.00 93.00 106 SER A N 1
ATOM 818 C CA . SER A 1 106 ? 7.432 12.012 5.736 1.00 93.00 106 SER A CA 1
ATOM 819 C C . SER A 1 106 ? 7.917 10.765 5.020 1.00 93.00 106 SER A C 1
ATOM 821 O O . SER A 1 106 ? 8.434 10.852 3.904 1.00 93.00 106 SER A O 1
ATOM 823 N N . LEU A 1 107 ? 7.799 9.593 5.647 1.00 95.44 107 LEU A N 1
ATOM 824 C CA . LEU A 1 107 ? 8.390 8.369 5.108 1.00 95.44 107 LEU A CA 1
ATOM 825 C C . LEU A 1 107 ? 7.321 7.336 4.809 1.00 95.44 107 LEU A C 1
ATOM 827 O O . LEU A 1 107 ? 6.474 7.020 5.648 1.00 95.44 107 LEU A O 1
ATOM 831 N N . LEU A 1 108 ? 7.453 6.737 3.633 1.00 97.88 108 LEU A N 1
ATOM 832 C CA . LEU A 1 108 ? 6.657 5.610 3.199 1.00 97.88 108 LEU A CA 1
ATOM 833 C C . LEU A 1 108 ? 7.546 4.390 2.998 1.00 97.88 108 LEU A C 1
ATOM 835 O O . LEU A 1 108 ? 8.446 4.393 2.157 1.00 97.88 108 LEU A O 1
ATOM 839 N N . TRP A 1 109 ? 7.256 3.330 3.744 1.00 98.25 109 TRP A N 1
ATOM 840 C CA . TRP A 1 109 ? 7.782 1.999 3.494 1.00 98.25 109 TRP A CA 1
ATOM 841 C C . TRP A 1 109 ? 6.658 1.068 3.066 1.00 98.25 109 TRP A C 1
ATOM 843 O O . TRP A 1 109 ? 5.725 0.811 3.828 1.00 98.25 109 TRP A O 1
ATOM 853 N N . ILE A 1 110 ? 6.789 0.484 1.878 1.00 97.62 110 ILE A N 1
ATOM 854 C CA . ILE A 1 110 ? 5.844 -0.502 1.357 1.00 97.62 110 ILE A CA 1
ATOM 855 C C . ILE A 1 110 ? 6.577 -1.777 0.958 1.00 97.62 110 ILE A C 1
ATOM 857 O O . ILE A 1 110 ? 7.515 -1.766 0.162 1.00 97.62 110 ILE A O 1
ATOM 861 N N . SER A 1 111 ? 6.083 -2.900 1.468 1.00 98.00 111 SER A N 1
ATOM 862 C CA . SER A 1 111 ? 6.342 -4.228 0.927 1.00 98.00 111 SER A CA 1
ATOM 863 C C . SER A 1 111 ? 5.028 -4.801 0.416 1.00 98.00 111 SER A C 1
ATOM 865 O O . SER A 1 111 ? 4.171 -5.189 1.208 1.00 98.00 111 SER A O 1
ATOM 867 N N . TYR A 1 112 ? 4.879 -4.873 -0.900 1.00 97.50 112 TYR A N 1
ATOM 868 C CA . TYR A 1 112 ? 3.696 -5.406 -1.558 1.00 97.50 112 TYR A CA 1
ATOM 869 C C . TYR A 1 112 ? 4.022 -6.730 -2.249 1.00 97.50 112 TYR A C 1
ATOM 871 O O . TYR A 1 112 ? 4.994 -6.829 -3.003 1.00 97.50 112 TYR A O 1
ATOM 879 N N . SER A 1 113 ? 3.196 -7.750 -2.020 1.00 97.44 113 SER A N 1
ATOM 880 C CA . SER A 1 113 ? 3.262 -9.007 -2.757 1.00 97.44 113 SER A CA 1
ATOM 881 C C . SER A 1 113 ? 1.880 -9.468 -3.212 1.00 97.44 113 SER A C 1
ATOM 883 O O . SER A 1 113 ? 1.044 -9.828 -2.384 1.00 97.44 113 SER A O 1
ATOM 885 N N . GLY A 1 114 ? 1.652 -9.512 -4.524 1.00 96.00 114 GLY A N 1
ATOM 886 C CA . GLY A 1 114 ? 0.392 -9.991 -5.089 1.00 96.00 114 GLY A CA 1
ATOM 887 C C . GLY A 1 114 ? -0.070 -9.221 -6.322 1.00 96.00 114 GLY A C 1
ATOM 888 O O . GLY A 1 114 ? 0.730 -9.023 -7.231 1.00 96.00 114 GLY A O 1
ATOM 889 N N . MET A 1 115 ? -1.351 -8.857 -6.389 1.00 97.25 115 MET A N 1
ATOM 890 C CA . MET A 1 115 ? -1.948 -8.188 -7.553 1.00 97.25 115 MET A CA 1
ATOM 891 C C . MET A 1 115 ? -2.637 -6.887 -7.154 1.00 97.25 115 MET A C 1
ATOM 893 O O . MET A 1 115 ? -3.605 -6.934 -6.401 1.00 97.25 115 MET A O 1
ATOM 897 N N . ALA A 1 116 ? -2.181 -5.764 -7.690 1.00 95.00 116 ALA A N 1
ATOM 898 C CA . ALA A 1 116 ? -2.855 -4.480 -7.555 1.00 95.00 116 ALA A CA 1
ATOM 899 C C . ALA A 1 116 ? -3.452 -4.049 -8.899 1.00 95.00 116 ALA A C 1
ATOM 901 O O . ALA A 1 116 ? -2.852 -4.321 -9.944 1.00 95.00 116 ALA A O 1
ATOM 902 N N . GLY A 1 117 ? -4.603 -3.380 -8.864 1.00 95.38 117 GLY A N 1
ATOM 903 C CA . GLY A 1 117 ? -5.018 -2.498 -9.950 1.00 95.38 117 GLY A CA 1
ATOM 904 C C . GLY A 1 117 ? -4.051 -1.328 -9.986 1.00 95.38 117 GLY A C 1
ATOM 905 O O . GLY A 1 117 ? -3.063 -1.389 -10.719 1.00 95.38 117 GLY A O 1
ATOM 906 N N . ASP A 1 118 ? -4.256 -0.369 -9.086 1.00 95.06 118 ASP A N 1
ATOM 907 C CA . ASP A 1 118 ? -3.455 0.847 -9.046 1.00 95.06 118 ASP A CA 1
ATOM 908 C C . ASP A 1 118 ? -2.757 1.057 -7.694 1.00 95.06 118 ASP A C 1
ATOM 910 O O . ASP A 1 118 ? -3.288 0.800 -6.611 1.00 95.06 118 ASP A O 1
ATOM 914 N N . LEU A 1 119 ? -1.520 1.548 -7.749 1.00 96.25 119 LEU A N 1
ATOM 915 C CA . LEU A 1 119 ? -0.705 1.893 -6.588 1.00 96.25 119 LEU A CA 1
ATOM 916 C C . LEU A 1 119 ? -0.240 3.346 -6.704 1.00 96.25 119 LEU A C 1
ATOM 918 O O . LEU A 1 119 ? 0.638 3.656 -7.506 1.00 96.25 119 LEU A O 1
ATOM 922 N N . PHE A 1 120 ? -0.753 4.216 -5.842 1.00 97.44 120 PHE A N 1
ATOM 923 C CA . PHE A 1 120 ? -0.404 5.632 -5.772 1.00 97.44 120 PHE A CA 1
ATOM 924 C C . PHE A 1 120 ? 0.322 5.950 -4.465 1.00 97.44 120 PHE A C 1
ATOM 926 O O . PHE A 1 120 ? -0.231 5.817 -3.372 1.00 97.44 120 PHE A O 1
ATOM 933 N N . ASN A 1 121 ? 1.573 6.393 -4.572 1.00 97.62 121 ASN A N 1
ATOM 934 C CA . ASN A 1 121 ? 2.454 6.623 -3.429 1.00 97.62 121 ASN A CA 1
ATOM 935 C C . ASN A 1 121 ? 3.101 7.999 -3.539 1.00 97.62 121 ASN A C 1
ATOM 937 O O . ASN A 1 121 ? 3.951 8.225 -4.404 1.00 97.62 121 ASN A O 1
ATOM 941 N N . ILE A 1 122 ? 2.696 8.911 -2.660 1.00 96.56 122 ILE A N 1
ATOM 942 C CA . ILE A 1 122 ? 3.055 10.331 -2.733 1.00 96.56 122 ILE A CA 1
ATOM 943 C C . ILE A 1 122 ? 3.512 10.812 -1.346 1.00 96.56 122 ILE A C 1
ATOM 945 O O . ILE A 1 122 ? 2.768 11.521 -0.674 1.00 96.56 122 ILE A O 1
ATOM 949 N N . PRO A 1 123 ? 4.678 10.367 -0.838 1.00 94.62 123 PRO A N 1
ATOM 950 C CA . PRO A 1 123 ? 5.191 10.879 0.424 1.00 94.62 123 PRO A CA 1
ATOM 951 C C . PRO A 1 123 ? 5.963 12.192 0.245 1.00 94.62 123 PRO A C 1
ATOM 953 O O . PRO A 1 123 ? 6.729 12.336 -0.707 1.00 94.62 123 PRO A O 1
ATOM 956 N N . GLU A 1 124 ? 5.881 13.105 1.211 1.00 91.81 124 GLU A N 1
ATOM 957 C CA . GLU A 1 124 ? 6.608 14.392 1.144 1.00 91.81 124 GLU A CA 1
ATOM 958 C C . GLU A 1 124 ? 8.132 14.262 1.348 1.00 91.81 124 GLU A C 1
ATOM 960 O O . GLU A 1 124 ? 8.870 15.238 1.294 1.00 91.81 124 GLU A O 1
ATOM 965 N N . SER A 1 125 ? 8.675 13.070 1.614 1.00 93.44 125 SER A N 1
ATOM 966 C CA . SER A 1 125 ? 10.131 12.917 1.721 1.00 93.44 125 SER A CA 1
ATOM 967 C C . SER A 1 125 ? 10.661 11.680 1.021 1.00 93.44 125 SER A C 1
ATOM 969 O O . SER A 1 125 ? 11.215 11.778 -0.078 1.00 93.44 125 SER A O 1
ATOM 971 N N . LEU A 1 126 ? 10.538 10.507 1.643 1.00 95.88 126 LEU A N 1
ATOM 972 C CA . LEU A 1 126 ? 11.181 9.293 1.144 1.00 95.88 126 LEU A CA 1
ATOM 973 C C . LEU A 1 126 ? 10.155 8.203 0.887 1.00 95.88 126 LEU A C 1
ATOM 975 O O . LEU A 1 126 ? 9.309 7.905 1.732 1.00 95.88 126 LEU A O 1
ATOM 979 N N . LEU A 1 127 ? 10.323 7.537 -0.248 1.00 97.94 127 LEU A N 1
ATOM 980 C CA . LEU A 1 127 ? 9.620 6.313 -0.583 1.00 97.94 127 LEU A CA 1
ATOM 981 C C . LEU A 1 127 ? 10.611 5.161 -0.691 1.00 97.94 127 LEU A C 1
ATOM 983 O O . LEU A 1 127 ? 11.492 5.158 -1.551 1.00 97.94 127 LEU A O 1
ATOM 987 N N . TRP A 1 128 ? 10.416 4.149 0.147 1.00 98.25 128 TRP A N 1
ATOM 988 C CA . TRP A 1 128 ? 10.954 2.817 -0.063 1.00 98.25 128 TRP A CA 1
ATOM 989 C C . TRP A 1 128 ? 9.812 1.880 -0.457 1.00 98.25 128 TRP A C 1
ATOM 991 O O . TRP A 1 128 ? 8.958 1.536 0.358 1.00 98.25 128 TRP A O 1
ATOM 1001 N N . MET A 1 129 ? 9.833 1.410 -1.704 1.00 97.50 129 MET A N 1
ATOM 1002 C CA . MET A 1 129 ? 8.945 0.356 -2.174 1.00 97.50 129 MET A CA 1
ATOM 1003 C C . MET A 1 129 ? 9.686 -0.928 -2.570 1.00 97.50 129 MET A C 1
ATOM 1005 O O . MET A 1 129 ? 10.671 -0.914 -3.309 1.00 97.50 129 MET A O 1
ATOM 1009 N N . SER A 1 130 ? 9.141 -2.064 -2.139 1.00 97.75 130 SER A N 1
ATOM 1010 C CA . SER A 1 130 ? 9.386 -3.380 -2.721 1.00 97.75 130 SER A CA 1
ATOM 1011 C C . SER A 1 130 ? 8.063 -3.954 -3.217 1.00 97.75 130 SER A C 1
ATOM 1013 O O . SER A 1 130 ? 7.173 -4.218 -2.413 1.00 97.75 130 SER A O 1
ATOM 1015 N N . HIS A 1 131 ? 7.942 -4.181 -4.520 1.00 96.50 131 HIS A N 1
ATOM 1016 C CA . HIS A 1 131 ? 6.763 -4.779 -5.138 1.00 96.50 131 HIS A CA 1
ATOM 1017 C C . HIS A 1 131 ? 7.126 -6.109 -5.802 1.00 96.50 131 HIS A C 1
ATOM 1019 O O . HIS A 1 131 ? 8.070 -6.179 -6.590 1.00 96.50 131 HIS A O 1
ATOM 1025 N N . SER A 1 132 ? 6.367 -7.162 -5.504 1.00 96.44 132 SER A N 1
ATOM 1026 C CA . SER A 1 132 ? 6.506 -8.476 -6.132 1.00 96.44 132 SER A CA 1
ATOM 1027 C C . SER A 1 132 ? 5.154 -8.998 -6.609 1.00 96.44 132 SER A C 1
ATOM 1029 O O . SER A 1 132 ? 4.312 -9.371 -5.791 1.00 96.44 132 SER A O 1
ATOM 1031 N N . GLY A 1 133 ? 4.940 -9.050 -7.922 1.00 95.06 133 GLY A N 1
ATOM 1032 C CA . GLY A 1 133 ? 3.693 -9.538 -8.507 1.00 95.06 133 GLY A CA 1
ATOM 1033 C C . GLY A 1 133 ? 3.220 -8.711 -9.695 1.00 95.06 133 GLY A C 1
ATOM 1034 O O . GLY A 1 133 ? 4.033 -8.330 -10.529 1.00 95.06 133 GLY A O 1
ATOM 1035 N N . MET A 1 134 ? 1.914 -8.480 -9.800 1.00 95.81 134 MET A N 1
ATOM 1036 C CA . MET A 1 134 ? 1.308 -7.755 -10.920 1.00 95.81 134 MET A CA 1
ATOM 1037 C C . MET A 1 134 ? 0.730 -6.425 -10.442 1.00 95.81 134 MET A C 1
ATOM 1039 O O . MET A 1 134 ? 0.044 -6.397 -9.426 1.00 95.81 134 MET A O 1
ATOM 1043 N N . ALA A 1 135 ? 0.996 -5.354 -11.173 1.00 93.69 135 ALA A N 1
ATOM 1044 C CA . ALA A 1 135 ? 0.328 -4.068 -11.017 1.00 93.69 135 ALA A CA 1
ATOM 1045 C C . ALA A 1 135 ? -0.259 -3.662 -12.373 1.00 93.69 135 ALA A C 1
ATOM 1047 O O . ALA A 1 135 ? 0.372 -3.918 -13.403 1.00 93.69 135 ALA A O 1
ATOM 1048 N N . GLY A 1 136 ? -1.451 -3.069 -12.378 1.00 93.94 136 GLY A N 1
ATOM 1049 C CA . GLY A 1 136 ? -1.920 -2.275 -13.510 1.00 93.94 136 GLY A CA 1
ATOM 1050 C C . GLY A 1 136 ? -1.021 -1.057 -13.616 1.00 93.94 136 GLY A C 1
ATOM 1051 O O . GLY A 1 136 ? -0.038 -1.098 -14.357 1.00 93.94 136 GLY A O 1
ATOM 1052 N N . ASP A 1 137 ? -1.266 -0.071 -12.758 1.00 94.06 137 ASP A N 1
ATOM 1053 C CA . ASP A 1 137 ? -0.487 1.159 -12.741 1.00 94.06 137 ASP A CA 1
ATOM 1054 C C . ASP A 1 137 ? 0.218 1.378 -11.399 1.00 94.06 137 ASP A C 1
ATOM 1056 O O . ASP A 1 137 ? -0.310 1.126 -10.312 1.00 94.06 137 ASP A O 1
ATOM 1060 N N . LEU A 1 138 ? 1.456 1.863 -11.464 1.00 95.12 138 LEU A N 1
ATOM 1061 C CA . LEU A 1 138 ? 2.266 2.155 -10.289 1.00 95.12 138 LEU A CA 1
ATOM 1062 C C . LEU A 1 138 ? 2.848 3.567 -10.389 1.00 95.12 138 LEU A C 1
ATOM 1064 O O . LEU A 1 138 ? 3.790 3.820 -11.139 1.00 95.12 138 LEU A O 1
ATOM 1068 N N . PHE A 1 139 ? 2.297 4.477 -9.587 1.00 96.62 139 PHE A N 1
ATOM 1069 C CA . PHE A 1 139 ? 2.660 5.887 -9.508 1.00 96.62 139 PHE A CA 1
ATOM 1070 C C . PHE A 1 139 ? 3.393 6.189 -8.199 1.00 96.62 139 PHE A C 1
ATOM 1072 O O . PHE A 1 139 ? 2.846 6.046 -7.104 1.00 96.62 139 PHE A O 1
ATOM 1079 N N . ASN A 1 140 ? 4.637 6.648 -8.310 1.00 97.06 140 ASN A N 1
ATOM 1080 C CA . ASN A 1 140 ? 5.500 6.977 -7.179 1.00 97.06 140 ASN A CA 1
ATOM 1081 C C . ASN A 1 140 ? 6.064 8.382 -7.348 1.00 97.06 140 ASN A C 1
ATOM 1083 O O . ASN A 1 140 ? 6.895 8.626 -8.226 1.00 97.06 140 ASN A O 1
ATOM 1087 N N . ILE A 1 141 ? 5.622 9.298 -6.495 1.00 96.06 141 ILE A N 1
ATOM 1088 C CA . ILE A 1 141 ? 5.928 10.726 -6.604 1.00 96.06 141 ILE A CA 1
ATOM 1089 C C . ILE A 1 141 ? 6.386 11.246 -5.231 1.00 96.06 141 ILE A C 1
ATOM 1091 O O . ILE A 1 141 ? 5.648 11.982 -4.583 1.00 96.06 141 ILE A O 1
ATOM 1095 N N . PRO A 1 142 ? 7.547 10.803 -4.708 1.00 94.75 142 PRO A N 1
ATOM 1096 C CA . PRO A 1 142 ? 8.073 11.359 -3.470 1.00 94.75 142 PRO A CA 1
ATOM 1097 C C . PRO A 1 142 ? 8.771 12.702 -3.713 1.00 94.75 142 PRO A C 1
ATOM 1099 O O . PRO A 1 142 ? 9.498 12.839 -4.695 1.00 94.75 142 PRO A O 1
ATOM 1102 N N . GLU A 1 143 ? 8.661 13.661 -2.796 1.00 91.50 143 GLU A N 1
ATOM 1103 C CA . GLU A 1 143 ? 9.337 14.955 -3.000 1.00 91.50 143 GLU A CA 1
ATOM 1104 C C . GLU A 1 143 ? 10.870 14.835 -2.959 1.00 91.50 143 GLU A C 1
ATOM 1106 O O . GLU A 1 143 ? 11.565 15.574 -3.636 1.00 91.50 143 GLU A O 1
ATOM 1111 N N . SER A 1 144 ? 11.463 13.878 -2.234 1.00 92.88 144 SER A N 1
ATOM 1112 C CA . SER A 1 144 ? 12.93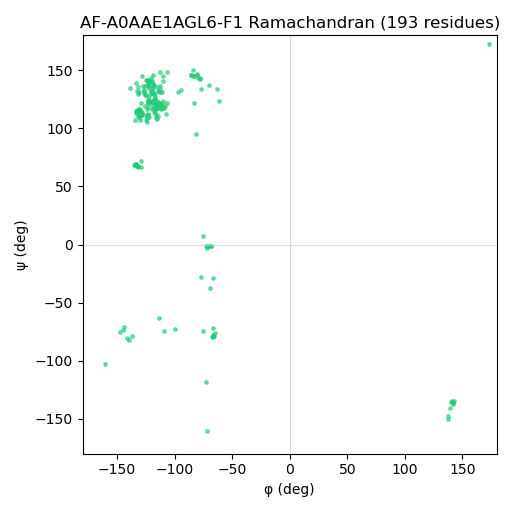0 13.760 -2.191 1.00 92.88 144 SER A CA 1
ATOM 1113 C C . SER A 1 144 ? 13.463 12.544 -2.939 1.00 92.88 144 SER A C 1
ATOM 1115 O O . SER A 1 144 ? 14.065 12.674 -4.010 1.00 92.88 144 SER A O 1
ATOM 1117 N N . LEU A 1 145 ? 13.307 11.348 -2.376 1.00 95.62 145 LEU A N 1
ATOM 1118 C CA . LEU A 1 145 ? 13.993 10.160 -2.879 1.00 95.62 145 LEU A CA 1
ATOM 1119 C C . LEU A 1 145 ? 13.052 8.977 -2.996 1.00 95.62 145 LEU A C 1
ATOM 1121 O O . LEU A 1 145 ? 12.262 8.673 -2.103 1.00 95.62 145 LEU A O 1
ATOM 1125 N N . LEU A 1 146 ? 13.234 8.262 -4.099 1.00 97.50 146 LEU A N 1
ATOM 1126 C CA . LEU A 1 146 ? 12.600 6.994 -4.383 1.00 97.50 146 LEU A CA 1
ATOM 1127 C C . LEU A 1 146 ? 13.641 5.879 -4.413 1.00 97.50 146 LEU A C 1
ATOM 1129 O O . LEU A 1 146 ? 14.566 5.893 -5.227 1.00 97.50 146 LEU A O 1
ATOM 1133 N N . TRP A 1 147 ? 13.447 4.882 -3.558 1.00 97.69 147 TRP A N 1
ATOM 1134 C CA . TRP A 1 147 ? 14.053 3.566 -3.681 1.00 97.69 147 TRP A CA 1
ATOM 1135 C C . TRP A 1 147 ? 12.966 2.564 -4.049 1.00 97.69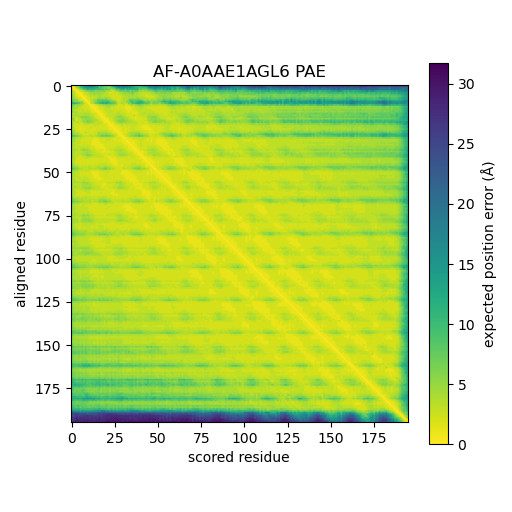 147 TRP A C 1
ATOM 1137 O O . TRP A 1 147 ? 12.031 2.333 -3.282 1.00 97.69 147 TRP A O 1
ATOM 1147 N N . MET A 1 148 ? 13.096 1.948 -5.218 1.00 96.25 148 MET A N 1
ATOM 1148 C CA . MET A 1 148 ? 12.155 0.951 -5.704 1.00 96.25 148 MET A CA 1
ATOM 1149 C C . MET A 1 148 ? 12.864 -0.340 -6.104 1.00 96.25 148 MET A C 1
ATOM 1151 O O . MET A 1 148 ? 13.806 -0.341 -6.895 1.00 96.25 148 MET A O 1
ATOM 1155 N N . SER A 1 149 ? 12.329 -1.460 -5.627 1.00 96.38 149 SER A N 1
ATOM 1156 C CA . SER A 1 149 ? 12.570 -2.784 -6.190 1.00 96.38 149 SER A CA 1
ATOM 1157 C C . SER A 1 149 ? 11.250 -3.354 -6.696 1.00 96.38 149 SER A C 1
ATOM 1159 O O . SER A 1 149 ? 10.364 -3.648 -5.898 1.00 96.38 149 SER A O 1
ATOM 1161 N N . HIS A 1 150 ? 11.114 -3.535 -8.005 1.00 93.94 150 HIS A N 1
ATOM 1162 C CA . HIS A 1 150 ? 9.949 -4.160 -8.622 1.00 93.94 150 HIS A CA 1
ATOM 1163 C C . HIS A 1 150 ? 10.343 -5.505 -9.235 1.00 93.94 150 HIS A C 1
ATOM 1165 O O . HIS A 1 150 ? 11.325 -5.600 -9.970 1.00 93.94 150 HIS A O 1
ATOM 1171 N N . SER A 1 151 ? 9.569 -6.548 -8.949 1.00 94.31 151 SER A N 1
ATOM 1172 C CA . SER A 1 151 ? 9.715 -7.868 -9.552 1.00 94.31 151 SER A CA 1
ATOM 1173 C C . SER A 1 151 ? 8.363 -8.383 -10.032 1.00 94.31 151 SER A C 1
ATOM 1175 O O . SER A 1 151 ? 7.527 -8.753 -9.212 1.00 94.31 151 SER A O 1
ATOM 1177 N N . GLY A 1 152 ? 8.156 -8.480 -11.341 1.00 92.25 152 GLY A N 1
ATOM 1178 C CA . GLY A 1 152 ? 6.921 -9.018 -11.905 1.00 92.25 152 GLY A CA 1
ATOM 1179 C C . GLY A 1 152 ? 6.442 -8.273 -13.143 1.00 92.25 152 GLY A C 1
ATOM 1180 O O . GLY A 1 152 ? 7.227 -8.061 -14.064 1.00 92.25 152 GLY A O 1
ATOM 1181 N N . MET A 1 153 ? 5.146 -7.986 -13.212 1.00 92.19 153 MET A N 1
ATOM 1182 C CA . MET A 1 153 ? 4.535 -7.312 -14.357 1.00 92.19 153 MET A CA 1
ATOM 1183 C C . MET A 1 153 ? 3.909 -5.995 -13.911 1.00 92.19 153 MET A C 1
ATOM 1185 O O . MET A 1 153 ? 3.160 -5.980 -12.938 1.00 92.19 153 MET A O 1
ATOM 1189 N N . ALA A 1 154 ? 4.185 -4.924 -14.641 1.00 89.12 154 ALA A N 1
ATOM 1190 C CA . ALA A 1 154 ? 3.471 -3.660 -14.545 1.00 89.12 154 ALA A CA 1
ATOM 1191 C C . ALA A 1 154 ? 2.840 -3.345 -15.908 1.00 89.12 154 ALA A C 1
ATOM 1193 O O . ALA A 1 154 ? 3.460 -3.615 -16.941 1.00 89.12 154 ALA A O 1
ATOM 1194 N N . GLY A 1 155 ? 1.622 -2.806 -15.919 1.00 91.00 155 GLY A N 1
ATOM 1195 C CA . GLY A 1 155 ? 1.108 -2.080 -17.077 1.00 91.00 155 GLY A CA 1
ATOM 1196 C C . GLY A 1 155 ? 1.956 -0.831 -17.252 1.00 91.00 155 GLY A C 1
ATOM 1197 O O . GLY A 1 155 ? 2.899 -0.848 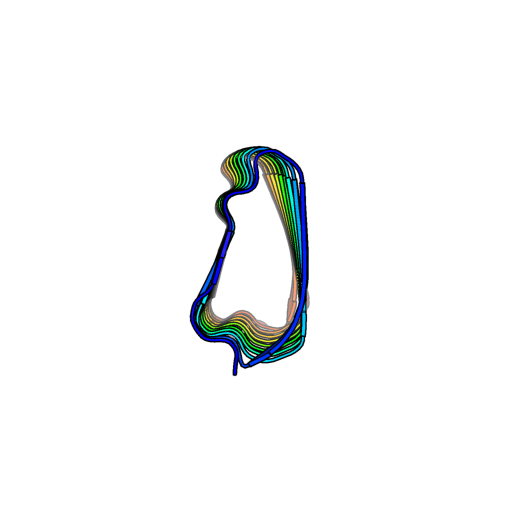-18.045 1.00 91.00 155 GLY A O 1
ATOM 1198 N N . ASP A 1 156 ? 1.719 0.161 -16.398 1.00 91.75 156 ASP A N 1
ATOM 1199 C CA . ASP A 1 156 ? 2.460 1.414 -16.425 1.00 91.75 156 ASP A CA 1
ATOM 1200 C C . ASP A 1 156 ? 3.217 1.667 -15.115 1.00 91.75 156 ASP A C 1
ATOM 1202 O O . ASP A 1 156 ? 2.724 1.449 -14.005 1.00 91.75 156 ASP A O 1
ATOM 1206 N N . LEU A 1 157 ? 4.454 2.150 -15.240 1.00 91.94 157 LEU A N 1
ATOM 1207 C CA . LEU A 1 157 ? 5.320 2.465 -14.111 1.00 91.94 157 LEU A CA 1
ATOM 1208 C C . LEU A 1 157 ? 5.811 3.915 -14.193 1.00 91.94 157 LEU A C 1
ATOM 1210 O O . LEU A 1 157 ? 6.695 4.238 -14.987 1.00 91.94 157 LEU A O 1
ATOM 1214 N N . PHE A 1 158 ? 5.273 4.776 -13.330 1.00 94.69 158 PHE A N 1
ATOM 1215 C CA . PHE A 1 158 ? 5.585 6.203 -13.250 1.00 94.69 158 PHE A CA 1
ATOM 1216 C C . PHE A 1 158 ? 6.340 6.532 -11.960 1.00 94.69 158 PHE A C 1
ATOM 1218 O O . PHE A 1 158 ? 5.815 6.394 -10.857 1.00 94.69 158 PHE A O 1
ATOM 1225 N N . ASN A 1 159 ? 7.570 7.024 -12.091 1.00 95.25 159 ASN A N 1
ATOM 1226 C CA . ASN A 1 159 ? 8.436 7.391 -10.975 1.00 95.25 159 ASN A CA 1
ATOM 1227 C C . ASN A 1 159 ? 8.973 8.804 -11.167 1.00 95.25 159 ASN A C 1
ATOM 1229 O O . ASN A 1 159 ? 9.788 9.053 -12.059 1.00 95.25 159 ASN A O 1
ATOM 1233 N N . ILE A 1 160 ? 8.529 9.721 -10.315 1.00 94.75 160 ILE A N 1
ATOM 1234 C CA . ILE A 1 160 ? 8.804 11.154 -10.438 1.00 94.75 160 ILE A CA 1
ATOM 1235 C C . ILE A 1 160 ? 9.277 11.690 -9.074 1.00 94.75 160 ILE A C 1
ATOM 1237 O O . ILE A 1 160 ? 8.534 12.410 -8.414 1.00 94.75 160 ILE A O 1
ATOM 1241 N N . PRO A 1 161 ? 10.466 11.289 -8.582 1.00 93.56 161 PRO A N 1
ATOM 1242 C CA . PRO A 1 161 ? 11.044 11.911 -7.397 1.00 93.56 161 PRO A CA 1
ATOM 1243 C C . PRO A 1 161 ? 11.679 13.264 -7.742 1.00 93.56 161 PRO A C 1
ATOM 1245 O O . PRO A 1 161 ? 12.341 13.355 -8.776 1.00 93.56 161 PRO A O 1
ATOM 1248 N N . GLU A 1 162 ? 11.598 14.290 -6.886 1.00 90.06 162 GLU A N 1
ATOM 1249 C CA . GLU A 1 162 ? 12.274 15.558 -7.231 1.00 90.06 162 GLU A CA 1
ATOM 1250 C C . GLU A 1 162 ? 13.801 15.400 -7.187 1.00 90.06 162 GLU A C 1
ATOM 1252 O O . GLU A 1 162 ? 14.507 15.902 -8.052 1.00 90.06 162 GLU A O 1
ATOM 1257 N N . SER A 1 163 ? 14.368 14.635 -6.247 1.00 91.75 163 SER A N 1
ATOM 1258 C CA . SER A 1 163 ? 15.833 14.514 -6.153 1.00 91.75 163 SER A CA 1
ATOM 1259 C C . SER A 1 163 ? 16.388 13.239 -6.796 1.00 91.75 163 SER A C 1
ATOM 1261 O O . SER A 1 163 ? 17.065 13.294 -7.829 1.00 91.75 163 SER A O 1
ATOM 1263 N N . LEU A 1 164 ? 16.182 12.081 -6.162 1.00 94.19 164 LEU A N 1
ATOM 1264 C CA . LEU A 1 164 ? 16.921 10.856 -6.486 1.00 94.19 164 LEU A CA 1
ATOM 1265 C C . LEU A 1 164 ? 15.989 9.683 -6.770 1.00 94.19 164 LEU A C 1
ATOM 1267 O O . LEU A 1 164 ? 15.112 9.367 -5.971 1.00 94.19 164 LEU A O 1
ATOM 1271 N N . LEU A 1 165 ? 16.273 8.971 -7.859 1.00 96.25 165 LEU A N 1
ATOM 1272 C CA . LEU A 1 165 ? 15.670 7.684 -8.178 1.00 96.25 165 LEU A CA 1
ATOM 1273 C C . LEU A 1 165 ? 16.715 6.570 -8.124 1.00 96.25 165 LEU A C 1
ATOM 1275 O O . LEU A 1 165 ? 17.683 6.575 -8.886 1.00 96.25 165 LEU A O 1
ATOM 1279 N N . TRP A 1 166 ? 16.481 5.584 -7.262 1.00 96.44 166 TRP A N 1
ATOM 1280 C CA . TRP A 1 166 ? 17.117 4.274 -7.310 1.00 96.44 166 TRP A CA 1
ATOM 1281 C C . TRP A 1 166 ? 16.067 3.221 -7.653 1.00 96.44 166 TRP A C 1
ATOM 1283 O O . TRP A 1 166 ? 15.109 3.026 -6.907 1.00 96.44 166 TRP A O 1
ATOM 1293 N N . MET A 1 167 ? 16.254 2.532 -8.774 1.00 94.31 167 MET A N 1
ATOM 1294 C CA . MET A 1 167 ? 15.326 1.514 -9.250 1.00 94.31 167 MET A CA 1
ATOM 1295 C C . MET A 1 167 ? 16.036 0.213 -9.627 1.00 94.31 167 MET A C 1
ATOM 1297 O O . MET A 1 167 ? 16.976 0.191 -10.423 1.00 94.31 167 MET A O 1
ATOM 1301 N N . SER A 1 168 ? 15.510 -0.896 -9.121 1.00 94.31 168 SER A N 1
ATOM 1302 C CA . SER A 1 168 ? 15.769 -2.243 -9.621 1.00 94.31 168 SER A CA 1
ATOM 1303 C C . SER A 1 168 ? 14.467 -2.834 -10.143 1.00 94.31 168 SER A C 1
ATOM 1305 O O . SER A 1 168 ? 13.532 -3.032 -9.373 1.00 94.31 168 SER A O 1
ATOM 1307 N N . HIS A 1 169 ? 14.401 -3.136 -11.434 1.00 90.75 169 HIS A N 1
ATOM 1308 C CA . HIS A 1 169 ? 13.225 -3.722 -12.064 1.00 90.75 169 HIS A CA 1
ATOM 1309 C C . HIS A 1 169 ? 13.556 -5.087 -12.671 1.00 90.75 169 HIS A C 1
ATOM 1311 O O . HIS A 1 169 ? 14.426 -5.197 -13.534 1.00 90.75 169 HIS A O 1
ATOM 1317 N N . SER A 1 170 ? 12.832 -6.126 -12.266 1.00 91.94 170 SER A N 1
ATOM 1318 C CA . SER A 1 170 ? 12.956 -7.473 -12.815 1.00 91.94 170 SER A CA 1
ATOM 1319 C C . SER A 1 170 ? 11.615 -7.978 -13.339 1.00 91.94 170 SER A C 1
ATOM 1321 O O . SER A 1 170 ? 10.760 -8.375 -12.556 1.00 91.94 170 SER A O 1
ATOM 1323 N N . GLY A 1 171 ? 11.435 -8.025 -14.655 1.00 88.38 171 GLY A N 1
ATOM 1324 C CA . GLY A 1 171 ? 10.193 -8.490 -15.272 1.00 88.38 171 GLY A CA 1
ATOM 1325 C C . GLY A 1 171 ? 9.755 -7.620 -16.442 1.00 88.38 171 GLY A C 1
ATOM 1326 O O . GLY A 1 171 ? 10.609 -7.097 -17.154 1.00 88.38 171 GLY A O 1
ATOM 1327 N N . MET A 1 172 ? 8.449 -7.487 -16.658 1.00 87.06 172 MET A N 1
ATOM 1328 C CA . MET A 1 172 ? 7.879 -6.769 -17.805 1.00 87.06 172 MET A CA 1
ATOM 1329 C C . MET A 1 172 ? 7.164 -5.502 -17.338 1.00 87.06 172 MET A C 1
ATOM 1331 O O . MET A 1 172 ? 6.423 -5.547 -16.364 1.00 87.06 172 MET A O 1
ATOM 1335 N N . ALA A 1 173 ? 7.376 -4.402 -18.046 1.00 83.75 173 ALA A N 1
ATOM 1336 C CA . ALA A 1 173 ? 6.587 -3.184 -17.917 1.00 83.75 173 ALA A CA 1
ATOM 1337 C C . ALA A 1 173 ? 6.075 -2.833 -19.316 1.00 83.75 173 ALA A C 1
ATOM 1339 O O . ALA A 1 173 ? 6.850 -2.971 -20.266 1.00 83.75 173 ALA A O 1
ATOM 1340 N N . GLY A 1 174 ? 4.806 -2.443 -19.438 1.00 85.69 174 GLY A N 1
ATOM 1341 C CA . GLY A 1 174 ? 4.265 -1.872 -20.670 1.00 85.69 174 GLY A CA 1
ATOM 1342 C C . GLY A 1 174 ? 4.927 -0.526 -20.933 1.00 85.69 174 GLY A C 1
ATOM 1343 O O . GLY A 1 174 ? 5.820 -0.442 -21.778 1.00 85.69 174 GLY A O 1
ATOM 1344 N N . ASP A 1 175 ? 4.574 0.475 -20.127 1.00 88.56 175 ASP A N 1
ATOM 1345 C CA . ASP A 1 175 ? 5.213 1.787 -20.152 1.00 88.56 175 ASP A CA 1
ATOM 1346 C C . ASP A 1 175 ? 6.060 2.049 -18.896 1.00 88.56 175 ASP A C 1
ATOM 1348 O O . ASP A 1 175 ? 5.708 1.697 -17.768 1.00 88.56 175 ASP A O 1
ATOM 1352 N N . LEU A 1 176 ? 7.217 2.692 -19.090 1.00 89.06 176 LEU A N 1
ATOM 1353 C CA . LEU A 1 176 ? 8.146 3.050 -18.016 1.00 89.06 176 LEU A CA 1
ATOM 1354 C C . LEU A 1 176 ? 8.562 4.520 -18.116 1.00 89.06 176 LEU A C 1
ATOM 1356 O O . LEU A 1 176 ? 9.331 4.905 -19.000 1.00 89.06 176 LEU A O 1
ATOM 1360 N N . PHE A 1 177 ? 8.131 5.321 -17.143 1.00 90.62 177 PHE A N 1
ATOM 1361 C CA . PHE A 1 177 ? 8.442 6.741 -17.029 1.00 90.62 177 PHE A CA 1
ATOM 1362 C C . PHE A 1 177 ? 9.236 7.015 -15.751 1.00 90.62 177 PHE A C 1
ATOM 1364 O O . PHE A 1 177 ? 8.723 6.902 -14.643 1.00 90.62 177 PHE A O 1
ATOM 1371 N N . ASN A 1 178 ? 10.499 7.413 -15.909 1.00 91.06 178 ASN A N 1
ATOM 1372 C CA . ASN A 1 178 ? 11.403 7.744 -14.808 1.00 91.06 178 ASN A CA 1
ATOM 1373 C C . ASN A 1 178 ? 11.906 9.181 -14.976 1.00 91.06 178 ASN A C 1
ATOM 1375 O O . ASN A 1 178 ? 12.689 9.451 -15.889 1.00 91.06 178 ASN A O 1
ATOM 1379 N N . ILE A 1 179 ? 11.462 10.091 -14.106 1.00 92.00 179 ILE A N 1
ATOM 1380 C CA . ILE A 1 179 ? 11.699 11.537 -14.224 1.00 92.00 179 ILE A CA 1
ATOM 1381 C C . ILE A 1 179 ? 12.267 12.107 -12.904 1.00 92.00 179 ILE A C 1
ATOM 1383 O O . ILE A 1 179 ? 11.577 12.863 -12.228 1.00 92.00 179 ILE A O 1
ATOM 1387 N N . PRO A 1 180 ? 13.500 11.744 -12.493 1.00 90.94 180 PRO A N 1
ATOM 1388 C CA . PRO A 1 180 ? 14.189 12.432 -11.400 1.00 90.94 180 PRO A CA 1
ATOM 1389 C C . PRO A 1 180 ? 14.796 13.765 -11.863 1.00 90.94 180 PRO A C 1
ATOM 1391 O O . PRO A 1 180 ? 15.353 13.820 -12.963 1.00 90.94 180 PRO A O 1
ATOM 1394 N N . GLU A 1 181 ? 14.795 14.815 -11.030 1.00 86.62 181 GLU A N 1
ATOM 1395 C CA . GLU A 1 181 ? 15.450 16.081 -11.418 1.00 86.62 181 GLU A CA 1
ATOM 1396 C C . GLU A 1 181 ? 16.978 16.031 -11.286 1.00 86.62 181 GLU A C 1
ATOM 1398 O O . GLU A 1 181 ? 17.677 16.740 -12.013 1.00 86.62 181 GLU A O 1
ATOM 1403 N N . SER A 1 182 ? 17.520 15.207 -10.375 1.00 90.38 182 SER A N 1
ATOM 1404 C CA . SER A 1 182 ? 18.965 15.203 -10.085 1.00 90.38 182 SER A CA 1
ATOM 1405 C C . SER A 1 182 ? 19.687 13.917 -10.485 1.00 90.38 182 SER A C 1
ATOM 1407 O O . SER A 1 182 ? 20.608 13.962 -11.305 1.00 90.38 182 SER A O 1
ATOM 1409 N N . LEU A 1 183 ? 19.339 12.768 -9.889 1.00 91.62 183 LEU A N 1
ATOM 1410 C CA . LEU A 1 183 ? 20.093 11.524 -10.090 1.00 91.62 183 LEU A CA 1
ATOM 1411 C C . LEU A 1 183 ? 19.186 10.333 -10.393 1.00 91.62 183 LEU A C 1
ATOM 1413 O O . LEU A 1 183 ? 18.248 10.046 -9.654 1.00 91.62 183 LEU A O 1
ATOM 1417 N N . LEU A 1 184 ? 19.557 9.587 -11.435 1.00 93.75 184 LEU A N 1
ATOM 1418 C CA . LEU A 1 184 ? 18.951 8.316 -11.809 1.00 93.75 184 LEU A CA 1
ATOM 1419 C C . LEU A 1 184 ? 19.965 7.177 -11.684 1.00 93.75 184 LEU A C 1
ATOM 1421 O O . LEU A 1 184 ? 20.986 7.164 -12.376 1.00 93.75 184 LEU A O 1
ATOM 1425 N N . TRP A 1 185 ? 19.643 6.180 -10.864 1.00 94.00 185 TRP A N 1
ATOM 1426 C CA . TRP A 1 185 ? 20.236 4.851 -10.925 1.00 94.00 185 TRP A CA 1
ATOM 1427 C C . TRP A 1 185 ? 19.152 3.833 -11.258 1.00 94.00 185 TRP A C 1
ATOM 1429 O O . TRP A 1 185 ? 18.147 3.735 -10.558 1.00 94.00 185 TRP A O 1
ATOM 1439 N N . MET A 1 186 ? 19.369 3.058 -12.317 1.00 91.75 186 MET A N 1
ATOM 1440 C CA . MET A 1 186 ? 18.416 2.053 -12.759 1.00 91.75 186 MET A CA 1
ATOM 1441 C C . MET A 1 186 ? 19.135 0.774 -13.171 1.00 91.75 186 MET A C 1
ATOM 1443 O O . MET A 1 186 ? 20.117 0.804 -13.916 1.00 91.75 186 MET A O 1
ATOM 1447 N N . SER A 1 187 ? 18.602 -0.354 -12.717 1.00 91.19 187 SER A N 1
ATOM 1448 C CA . SER A 1 187 ? 18.916 -1.681 -13.231 1.00 91.19 187 SER A CA 1
ATOM 1449 C C . SER A 1 187 ? 17.628 -2.341 -13.706 1.00 91.19 187 SER A C 1
ATOM 1451 O O . SER A 1 187 ? 16.601 -2.272 -13.034 1.00 91.19 187 SER A O 1
ATOM 1453 N N . HIS A 1 188 ? 17.673 -2.946 -14.889 1.00 86.25 188 HIS A N 1
ATOM 1454 C CA . HIS A 1 188 ? 16.528 -3.616 -15.486 1.00 86.25 188 HIS A CA 1
ATOM 1455 C C . HIS A 1 188 ? 16.949 -4.997 -15.988 1.00 86.25 188 HIS A C 1
ATOM 1457 O O . HIS A 1 188 ? 17.941 -5.122 -16.708 1.00 86.25 188 HIS A O 1
ATOM 1463 N N . SER A 1 189 ? 16.196 -6.030 -15.615 1.00 82.94 189 SER A N 1
ATOM 1464 C CA . SER A 1 189 ? 16.374 -7.398 -16.099 1.00 82.94 189 SER A CA 1
ATOM 1465 C C . SER A 1 189 ? 15.026 -8.004 -16.486 1.00 82.94 189 SER A C 1
ATOM 1467 O O . SER A 1 189 ? 14.217 -8.352 -15.632 1.00 82.94 189 SER A O 1
ATOM 1469 N N . GLY A 1 190 ? 14.777 -8.148 -17.781 1.00 69.62 190 GLY A N 1
ATOM 1470 C CA . GLY A 1 190 ? 13.506 -8.620 -18.325 1.00 69.62 190 GLY A CA 1
ATOM 1471 C C . GLY A 1 190 ? 13.506 -8.508 -19.846 1.00 69.62 190 GLY A C 1
ATOM 1472 O O . GLY A 1 190 ? 14.466 -7.991 -20.418 1.00 69.62 190 GLY A O 1
ATOM 1473 N N . MET A 1 191 ? 12.478 -9.034 -20.516 1.00 57.84 191 MET A N 1
ATOM 1474 C CA . MET A 1 191 ? 12.309 -8.785 -21.951 1.00 57.84 191 MET A CA 1
ATOM 1475 C C . MET A 1 191 ? 11.606 -7.432 -22.122 1.00 57.84 191 MET A C 1
ATOM 1477 O O . MET A 1 191 ? 10.500 -7.295 -21.598 1.00 57.84 191 MET A O 1
ATOM 1481 N N . PRO A 1 192 ? 12.203 -6.456 -22.829 1.00 52.28 192 PRO A N 1
ATOM 1482 C CA . PRO A 1 192 ? 11.470 -5.267 -23.229 1.00 52.28 192 PRO A CA 1
ATOM 1483 C C . PRO A 1 192 ? 10.337 -5.688 -24.166 1.00 52.28 192 PRO A C 1
ATOM 1485 O O . PRO A 1 192 ? 10.545 -6.501 -25.072 1.00 52.28 192 PRO A O 1
ATOM 1488 N N . THR A 1 193 ? 9.138 -5.163 -23.945 1.00 51.06 193 THR A N 1
ATOM 1489 C CA . THR A 1 193 ? 8.088 -5.207 -24.958 1.00 51.06 193 THR A CA 1
ATOM 1490 C C . THR A 1 193 ? 8.359 -4.071 -25.933 1.00 51.06 193 THR A C 1
ATOM 1492 O O . THR A 1 193 ? 7.998 -2.928 -25.678 1.00 51.06 193 THR A O 1
ATOM 1495 N N . ASP A 1 194 ? 9.055 -4.375 -27.029 1.00 44.03 194 ASP A N 1
ATOM 1496 C CA . ASP A 1 194 ? 9.031 -3.501 -28.200 1.00 44.03 194 ASP A CA 1
ATOM 1497 C C . ASP A 1 194 ? 7.574 -3.431 -28.704 1.00 44.03 194 ASP A C 1
ATOM 1499 O O . ASP A 1 194 ? 6.959 -4.471 -28.950 1.00 44.03 194 ASP A O 1
ATOM 1503 N N . SER A 1 195 ? 7.063 -2.197 -28.781 1.00 40.78 195 SER A N 1
ATOM 1504 C CA . SER A 1 195 ? 5.857 -1.684 -29.471 1.00 40.78 195 SER A CA 1
ATOM 1505 C C . SER A 1 195 ? 5.063 -2.633 -30.376 1.00 40.78 195 SER A C 1
ATOM 1507 O O . SER A 1 195 ? 5.675 -3.157 -31.340 1.00 40.78 195 SER A O 1
#

Organism: NCBI:txid231223

Solvent-accessible surface area (backbone atoms only — not comparable to full-atom values): 8451 Å² total; per-residue (Å²): 117,47,65,72,44,80,47,71,42,88,33,75,41,82,45,79,50,78,48,41,37,37,40,39,40,40,40,17,63,26,34,34,39,39,40,41,36,37,38,37,40,34,40,40,40,41,15,61,27,30,36,41,38,37,41,40,37,37,36,42,37,37,40,39,43,16,60,28,36,36,39,40,40,40,38,37,39,36,40,37,38,40,38,44,14,60,26,35,35,40,39,39,40,39,37,38,34,38,35,39,40,38,44,15,60,27,36,34,40,38,40,40,37,38,39,36,39,35,38,41,39,43,14,59,27,33,33,42,40,36,40,41,37,39,34,39,34,38,40,36,41,12,52,33,30,33,40,39,38,41,38,38,40,32,40,35,38,41,38,43,13,49,35,30,34,40,38,40,39,38,41,40,50,68,42,81,45,80,52,42,75,71,40,82,46,78,48,80,50,59,68,81,67,79,132

Sequence (195 aa):
MAGDLFNIPKSLLWISYSGMAGDLFNIPESLLWISYSGMASDLFNIPESLLWMSHSGMAGDLFNIPESLLWISYSGMAGDLFNIPESLLWISYSGMAGDLFNIPESLLWISYSGMAGDLFNIPESLLWMSHSGMAGDLFNIPESLLWMSHSGMAGDLFNIPESLLWMSHSGMAGDLFNIPESLLWMSHSGMPTDS

Mean predicted aligned error: 4.52 Å